Protein AF-A0A524N571-F1 (afdb_monomer)

Structure (mmCIF, N/CA/C/O backbone):
data_AF-A0A524N571-F1
#
_entry.id   AF-A0A524N571-F1
#
loop_
_atom_site.group_PDB
_atom_site.id
_atom_site.type_symbol
_atom_site.label_atom_id
_atom_site.label_alt_id
_atom_site.label_comp_id
_atom_site.label_asym_id
_atom_site.label_entity_id
_atom_site.label_seq_id
_atom_site.pdbx_PDB_ins_code
_atom_site.Cartn_x
_atom_site.Cartn_y
_atom_site.Cartn_z
_atom_site.occupancy
_atom_site.B_iso_or_equiv
_atom_site.auth_seq_id
_atom_site.auth_comp_id
_atom_site.auth_asym_id
_atom_site.auth_atom_id
_atom_site.pdbx_PDB_model_num
ATOM 1 N N . MET A 1 1 ? -10.688 12.488 5.011 1.00 97.94 1 MET A N 1
ATOM 2 C CA . MET A 1 1 ? -9.401 11.894 4.639 1.00 97.94 1 MET A CA 1
ATOM 3 C C . MET A 1 1 ? -8.357 12.981 4.441 1.00 97.94 1 MET A C 1
ATOM 5 O O . MET A 1 1 ? -7.329 12.885 5.084 1.00 97.94 1 MET A O 1
ATOM 9 N N . LEU A 1 2 ? -8.632 14.059 3.686 1.00 98.56 2 LEU A N 1
ATOM 10 C CA . LEU A 1 2 ? -7.655 15.150 3.491 1.00 98.56 2 LEU A CA 1
ATOM 11 C C . LEU A 1 2 ? -7.014 15.671 4.792 1.00 98.56 2 LEU A C 1
ATOM 13 O O . LEU A 1 2 ? -5.799 15.794 4.862 1.00 98.56 2 LEU A O 1
ATOM 17 N N . LYS A 1 3 ? -7.820 15.911 5.837 1.00 98.56 3 LYS A N 1
ATOM 18 C CA . LYS A 1 3 ? -7.325 16.282 7.174 1.00 98.56 3 LYS A CA 1
ATOM 19 C C . LYS A 1 3 ? -6.273 15.280 7.696 1.00 98.56 3 LYS A C 1
ATOM 21 O O . LYS A 1 3 ? -5.191 15.697 8.078 1.00 98.56 3 LYS A O 1
ATOM 26 N N . GLN A 1 4 ? -6.573 13.980 7.649 1.00 98.81 4 GLN A N 1
ATOM 27 C CA . GLN A 1 4 ? -5.675 12.915 8.115 1.00 98.81 4 GLN A CA 1
ATOM 28 C C . GLN A 1 4 ? -4.395 12.794 7.278 1.00 98.81 4 GLN A C 1
ATOM 30 O O . GLN A 1 4 ? -3.359 12.403 7.807 1.00 98.81 4 GLN A O 1
ATOM 35 N N . VAL A 1 5 ? -4.460 13.124 5.985 1.00 98.88 5 VAL A N 1
ATOM 36 C CA . VAL A 1 5 ? -3.270 13.214 5.126 1.00 98.88 5 VAL A CA 1
ATOM 37 C C . VAL A 1 5 ? -2.386 14.376 5.547 1.00 98.88 5 VAL A C 1
ATOM 39 O O . VAL A 1 5 ? -1.199 14.175 5.764 1.00 98.88 5 VAL A O 1
ATOM 42 N N . ILE A 1 6 ? -2.960 15.567 5.729 1.00 98.75 6 ILE A N 1
ATOM 43 C CA . ILE A 1 6 ? -2.200 16.749 6.154 1.00 98.75 6 ILE A CA 1
ATOM 44 C C . ILE A 1 6 ? -1.535 16.507 7.515 1.00 98.75 6 ILE A C 1
ATOM 46 O O . ILE A 1 6 ? -0.352 16.787 7.663 1.00 98.75 6 ILE A O 1
ATOM 50 N N . GLU A 1 7 ? -2.259 15.932 8.480 1.00 98.69 7 GLU A N 1
ATOM 51 C CA . GLU A 1 7 ? -1.701 15.606 9.801 1.00 98.69 7 GLU A CA 1
ATOM 52 C C . GLU A 1 7 ? -0.571 14.574 9.734 1.00 98.69 7 GLU A C 1
ATOM 54 O O . GLU A 1 7 ? 0.418 14.712 10.448 1.00 98.69 7 GLU A O 1
ATOM 59 N N . MET A 1 8 ? -0.681 13.550 8.878 1.00 98.75 8 MET A N 1
ATOM 60 C CA . MET A 1 8 ? 0.408 12.580 8.717 1.00 98.75 8 MET A CA 1
ATOM 61 C C . MET A 1 8 ? 1.613 13.168 8.000 1.00 98.75 8 MET A C 1
ATOM 63 O O . MET A 1 8 ? 2.735 12.885 8.401 1.00 98.75 8 MET A O 1
ATOM 67 N N . MET A 1 9 ? 1.412 13.994 6.974 1.00 98.69 9 MET A N 1
ATOM 68 C CA . MET A 1 9 ? 2.526 14.672 6.312 1.00 98.69 9 MET A CA 1
ATOM 69 C C . MET A 1 9 ? 3.283 15.576 7.291 1.00 98.69 9 MET A C 1
ATOM 71 O O . MET A 1 9 ? 4.505 15.508 7.335 1.00 98.69 9 MET A O 1
ATOM 75 N N . ASP A 1 10 ? 2.568 16.355 8.110 1.00 98.38 10 ASP A N 1
ATOM 76 C CA . ASP A 1 10 ? 3.165 17.229 9.130 1.00 98.38 10 ASP A CA 1
ATOM 77 C C . ASP A 1 10 ? 3.927 16.431 10.202 1.00 98.38 10 ASP A C 1
ATOM 79 O O . ASP A 1 10 ? 5.067 16.751 10.526 1.00 98.38 10 ASP A O 1
ATOM 83 N N . LEU A 1 11 ? 3.346 15.329 10.694 1.00 98.62 11 LEU A N 1
ATOM 84 C CA . LEU A 1 11 ? 4.006 14.460 11.673 1.00 98.62 11 LEU A CA 1
ATOM 85 C C . LEU A 1 11 ? 5.291 13.818 11.127 1.00 98.62 11 LEU A C 1
ATOM 87 O O . LEU A 1 11 ? 6.256 13.643 11.875 1.00 98.62 11 LEU A O 1
ATOM 91 N N . LEU A 1 12 ? 5.280 13.396 9.859 1.00 98.50 12 LEU A N 1
ATOM 92 C CA . LEU A 1 12 ? 6.382 12.656 9.241 1.00 98.50 12 LEU A CA 1
ATOM 93 C C . LEU A 1 12 ? 7.479 13.569 8.675 1.00 98.50 12 LEU A C 1
ATOM 95 O O . LEU A 1 12 ? 8.602 13.097 8.482 1.00 98.50 12 LEU A O 1
ATOM 99 N N . ASP A 1 13 ? 7.205 14.857 8.445 1.00 97.50 13 ASP A N 1
ATOM 100 C CA . ASP A 1 13 ? 8.203 15.841 8.008 1.00 97.50 13 ASP A CA 1
ATOM 101 C C . ASP A 1 13 ? 9.097 16.325 9.168 1.00 97.50 13 ASP A C 1
ATOM 103 O O . ASP A 1 13 ? 9.217 17.509 9.476 1.00 97.50 13 ASP A O 1
ATOM 107 N N . ASP A 1 14 ? 9.760 15.377 9.830 1.00 97.19 14 ASP A N 1
ATOM 108 C CA . ASP A 1 14 ? 10.674 15.624 10.943 1.00 97.19 14 ASP A CA 1
ATOM 109 C C . ASP A 1 14 ? 11.924 14.746 10.799 1.00 97.19 14 ASP A C 1
ATOM 111 O O . ASP A 1 14 ? 11.846 13.528 10.643 1.00 97.19 14 ASP A O 1
ATOM 115 N N . ALA A 1 15 ? 13.106 15.361 10.884 1.00 96.88 15 ALA A N 1
ATOM 116 C CA . ALA A 1 15 ? 14.389 14.659 10.818 1.00 96.88 15 ALA A CA 1
ATOM 117 C C . ALA A 1 15 ? 14.599 13.644 11.960 1.00 96.88 15 ALA A C 1
ATOM 119 O O . ALA A 1 15 ? 15.428 12.749 11.836 1.00 96.88 15 ALA A O 1
ATOM 120 N N . HIS A 1 16 ? 13.857 13.776 13.062 1.00 97.12 16 HIS A N 1
ATOM 121 C CA . HIS A 1 16 ? 13.935 12.925 14.250 1.00 97.12 16 HIS A CA 1
ATOM 122 C C . HIS A 1 16 ? 12.664 12.086 14.445 1.00 97.12 16 HIS A C 1
ATOM 124 O O . HIS A 1 16 ? 12.352 11.672 15.572 1.00 97.12 16 HIS A O 1
ATOM 130 N N . ILE A 1 17 ? 11.864 11.889 13.390 1.00 98.25 17 ILE A N 1
ATOM 131 C CA . ILE A 1 17 ? 10.702 11.006 13.471 1.00 98.25 17 ILE A CA 1
ATOM 132 C C . ILE A 1 17 ? 11.154 9.565 13.739 1.00 98.25 17 ILE A C 1
ATOM 134 O O . ILE A 1 17 ? 12.161 9.094 13.216 1.00 98.25 17 ILE A O 1
ATOM 138 N N . THR A 1 18 ? 10.411 8.865 14.594 1.00 98.56 18 THR A N 1
ATOM 139 C CA . THR A 1 18 ? 10.647 7.456 14.947 1.00 98.56 18 THR A CA 1
ATOM 140 C C . THR A 1 18 ? 9.325 6.707 14.937 1.00 98.56 18 THR A C 1
ATOM 142 O O . THR A 1 18 ? 8.263 7.318 15.107 1.00 98.56 18 THR A O 1
ATOM 145 N N . GLY A 1 19 ? 9.373 5.379 14.816 1.00 98.56 19 GLY A N 1
ATOM 146 C CA . GLY A 1 19 ? 8.175 4.541 14.903 1.00 98.56 19 GLY A CA 1
ATOM 147 C C . GLY A 1 19 ? 7.427 4.741 16.221 1.00 98.56 19 GLY A C 1
ATOM 148 O O . GLY A 1 19 ? 6.201 4.802 16.236 1.00 98.56 19 GLY A O 1
ATOM 149 N N . ASN A 1 20 ? 8.151 4.964 17.323 1.00 98.69 20 ASN A N 1
ATOM 150 C CA . ASN A 1 20 ? 7.551 5.226 18.633 1.00 98.69 20 ASN A CA 1
ATOM 151 C C . ASN A 1 20 ? 6.776 6.549 18.691 1.00 98.69 20 ASN A C 1
ATOM 153 O O . ASN A 1 20 ? 5.728 6.602 19.332 1.00 98.69 20 ASN A O 1
ATOM 157 N N . ARG A 1 21 ? 7.251 7.606 18.018 1.00 98.56 21 ARG A N 1
ATOM 158 C CA . ARG A 1 21 ? 6.524 8.885 17.937 1.00 98.56 21 ARG A CA 1
ATOM 159 C C . ARG A 1 21 ? 5.237 8.745 17.127 1.00 98.56 21 ARG A C 1
ATOM 161 O O . ARG A 1 21 ? 4.197 9.224 17.571 1.00 98.56 21 ARG A O 1
ATOM 168 N N . VAL A 1 22 ? 5.286 8.027 16.003 1.00 98.81 22 VAL A N 1
ATOM 169 C CA . VAL A 1 22 ? 4.091 7.717 15.199 1.00 98.81 22 VAL A CA 1
ATOM 170 C C . VAL A 1 22 ? 3.102 6.861 15.997 1.00 98.81 22 VAL A C 1
ATOM 172 O O . VAL A 1 22 ? 1.912 7.165 16.052 1.00 98.81 22 VAL A O 1
ATOM 175 N N . ALA A 1 23 ? 3.589 5.830 16.691 1.00 98.81 23 ALA A N 1
ATOM 176 C CA . ALA A 1 23 ? 2.760 4.975 17.535 1.00 98.81 23 ALA A CA 1
ATOM 177 C C . ALA A 1 23 ? 2.107 5.743 18.693 1.00 98.81 23 ALA A C 1
ATOM 179 O O . ALA A 1 23 ? 0.935 5.513 18.983 1.00 98.81 23 ALA A O 1
ATOM 180 N N . ALA A 1 24 ? 2.836 6.651 19.350 1.00 98.75 24 ALA A N 1
ATOM 181 C CA . ALA A 1 24 ? 2.288 7.502 20.406 1.00 98.75 24 ALA A CA 1
ATOM 182 C C . ALA A 1 24 ? 1.155 8.389 19.871 1.00 98.75 24 ALA A C 1
ATOM 184 O O . ALA A 1 24 ? 0.058 8.373 20.426 1.00 98.75 24 ALA A O 1
ATOM 185 N N . PHE A 1 25 ? 1.382 9.058 18.737 1.00 98.75 25 PHE A N 1
ATOM 186 C CA . PHE A 1 25 ? 0.370 9.881 18.076 1.00 98.75 25 PHE A CA 1
ATOM 187 C C . PHE A 1 25 ? -0.906 9.085 17.743 1.00 98.75 25 PHE A C 1
ATOM 189 O O . PHE A 1 25 ? -2.023 9.523 18.022 1.00 98.75 25 PHE A O 1
ATOM 196 N N . LEU A 1 26 ? -0.770 7.879 17.186 1.00 98.75 26 LEU A N 1
ATOM 197 C CA . LEU A 1 26 ? -1.918 7.029 16.853 1.00 98.75 26 LEU A CA 1
ATOM 198 C C . LEU A 1 26 ? -2.633 6.469 18.097 1.00 98.75 26 LEU A C 1
ATOM 200 O O . LEU A 1 26 ? -3.858 6.317 18.086 1.00 98.75 26 LEU A O 1
ATOM 204 N N . LYS A 1 27 ? -1.903 6.211 19.191 1.00 98.50 27 LYS A N 1
ATOM 205 C CA . LYS A 1 27 ? -2.484 5.812 20.486 1.00 98.50 27 LYS A CA 1
ATOM 206 C C . LYS A 1 27 ? -3.332 6.918 21.104 1.00 98.50 27 LYS A C 1
ATOM 208 O O . LYS A 1 27 ? -4.411 6.633 21.618 1.00 98.50 27 LYS A O 1
ATOM 213 N N . GLU A 1 28 ? -2.910 8.175 20.991 1.00 97.88 28 GLU A N 1
ATOM 214 C CA . GLU A 1 28 ? -3.722 9.336 21.396 1.00 97.88 28 GLU A CA 1
ATOM 215 C C . GLU A 1 28 ? -5.027 9.444 20.586 1.00 97.88 28 GLU A C 1
ATOM 217 O O . GLU A 1 28 ? -6.052 9.924 21.082 1.00 97.88 28 GLU A O 1
ATOM 222 N N . HIS A 1 29 ? -5.031 8.912 19.361 1.00 97.38 29 HIS A N 1
ATOM 223 C CA . HIS A 1 29 ? -6.222 8.787 18.523 1.00 97.38 29 HIS A CA 1
ATOM 224 C C . HIS A 1 29 ? -7.062 7.536 18.817 1.00 97.38 29 HIS A C 1
ATOM 226 O O . HIS A 1 29 ? -8.121 7.366 18.216 1.00 97.38 29 HIS A O 1
ATOM 232 N N . GLY A 1 30 ? -6.672 6.715 19.793 1.00 97.19 30 GLY A N 1
ATOM 233 C CA . GLY A 1 30 ? -7.458 5.592 20.303 1.00 97.19 30 GLY A CA 1
ATOM 234 C C . GLY A 1 30 ? -7.077 4.220 19.747 1.00 97.19 30 GLY A C 1
ATOM 235 O O . GLY A 1 30 ? -7.686 3.232 20.159 1.00 97.19 30 GLY A O 1
ATOM 236 N N . LEU A 1 31 ? -6.075 4.128 18.864 1.00 97.94 31 LEU A N 1
ATOM 237 C CA . LEU A 1 31 ? -5.555 2.834 18.414 1.00 97.94 31 LEU A CA 1
ATOM 238 C C . LEU A 1 31 ? -4.749 2.166 19.531 1.00 97.94 31 LEU A C 1
ATOM 240 O O . LEU A 1 31 ? -3.978 2.814 20.234 1.00 97.94 31 LEU A O 1
ATOM 244 N N . LYS A 1 32 ? -4.931 0.857 19.712 1.00 96.31 32 LYS A N 1
ATOM 245 C CA . LYS A 1 32 ? -4.366 0.126 20.860 1.00 96.31 32 LYS A CA 1
ATOM 246 C C . LYS A 1 32 ? -3.252 -0.832 20.459 1.00 96.31 32 LYS A C 1
ATOM 248 O O . LYS A 1 32 ? -2.210 -0.866 21.110 1.00 96.31 32 LYS A O 1
ATOM 253 N N . GLU A 1 33 ? -3.467 -1.583 19.387 1.00 97.94 33 GLU A N 1
ATOM 254 C CA . GLU A 1 33 ? -2.573 -2.647 18.937 1.00 97.94 33 GLU A CA 1
ATOM 255 C C . GLU A 1 33 ? -1.575 -2.099 17.920 1.00 97.94 33 GLU A C 1
ATOM 257 O O . GLU A 1 33 ? -1.779 -2.176 16.710 1.00 97.94 33 GLU A O 1
ATOM 262 N N . ILE A 1 34 ? -0.509 -1.485 18.437 1.00 98.69 34 ILE A N 1
ATOM 263 C CA . ILE A 1 34 ? 0.583 -0.938 17.631 1.00 98.69 34 ILE A CA 1
ATOM 264 C C . ILE A 1 34 ? 1.901 -1.533 18.105 1.00 98.69 34 ILE A C 1
ATOM 266 O O . ILE A 1 34 ? 2.314 -1.302 19.247 1.00 98.69 34 ILE A O 1
ATOM 270 N N . GLU A 1 35 ? 2.559 -2.252 17.205 1.00 98.56 35 GLU A N 1
ATOM 271 C CA . GLU A 1 35 ? 3.903 -2.787 17.370 1.00 98.56 35 GLU A CA 1
ATOM 272 C C . GLU A 1 35 ? 4.901 -1.897 16.627 1.00 98.56 35 GLU A C 1
ATOM 274 O O . GLU A 1 35 ? 4.663 -1.499 15.487 1.00 98.56 35 GLU A O 1
ATOM 279 N N . VAL A 1 36 ? 6.019 -1.586 17.285 1.00 98.69 36 VAL A N 1
ATOM 280 C CA . VAL A 1 36 ? 7.156 -0.893 16.677 1.00 98.69 36 VAL A CA 1
ATOM 281 C C . VAL A 1 36 ? 8.392 -1.748 16.882 1.00 98.69 36 VAL A C 1
ATOM 283 O O . VAL A 1 36 ? 8.717 -2.105 18.017 1.00 98.69 36 VAL A O 1
ATOM 286 N N . LYS A 1 37 ? 9.103 -2.041 15.797 1.00 98.44 37 LYS A N 1
ATOM 287 C CA . LYS A 1 37 ? 10.303 -2.870 15.819 1.00 98.44 37 LYS A CA 1
ATOM 288 C C . LYS A 1 37 ? 11.410 -2.220 15.006 1.00 98.44 37 LYS A C 1
ATOM 290 O O . LYS A 1 37 ? 11.290 -2.034 13.799 1.00 98.44 37 LYS A O 1
ATOM 295 N N . LYS A 1 38 ? 12.514 -1.901 15.677 1.00 98.06 38 LYS A N 1
ATOM 296 C CA . LYS A 1 38 ? 13.709 -1.374 15.021 1.00 98.06 38 LYS A CA 1
ATOM 297 C C . LYS A 1 38 ? 14.498 -2.504 14.372 1.00 98.06 38 LYS A C 1
ATOM 299 O O . LYS A 1 38 ? 14.857 -3.467 15.048 1.00 98.06 38 LYS A O 1
ATOM 304 N N . ILE A 1 39 ? 14.810 -2.354 13.090 1.00 97.62 39 ILE A N 1
ATOM 305 C CA . ILE A 1 39 ? 15.671 -3.263 12.331 1.00 97.62 39 ILE A CA 1
ATOM 306 C C . ILE A 1 39 ? 16.883 -2.480 11.829 1.00 97.62 39 ILE A C 1
ATOM 308 O O . ILE A 1 39 ? 16.753 -1.360 11.335 1.00 97.62 39 ILE A O 1
ATOM 312 N N . THR A 1 40 ? 18.062 -3.081 11.957 1.00 95.81 40 THR A N 1
ATOM 313 C CA . THR A 1 40 ? 19.329 -2.519 11.480 1.00 95.81 40 THR A CA 1
ATOM 314 C C . THR A 1 40 ? 19.831 -3.362 10.317 1.00 95.81 40 THR A C 1
ATOM 316 O O . THR A 1 40 ? 19.967 -4.576 10.459 1.00 95.81 40 THR A O 1
ATOM 319 N N . GLY A 1 41 ? 20.098 -2.716 9.186 1.00 92.50 41 GLY A N 1
ATOM 320 C CA . GLY A 1 41 ? 20.749 -3.305 8.020 1.00 92.50 41 GLY A CA 1
ATOM 321 C C . GLY A 1 41 ? 22.131 -2.694 7.791 1.00 92.50 41 GLY A C 1
ATOM 322 O O . GLY A 1 41 ? 22.608 -1.870 8.570 1.00 92.50 41 GLY A O 1
ATOM 323 N N . GLU A 1 42 ? 22.781 -3.074 6.694 1.00 88.75 42 GLU A N 1
ATOM 324 C CA . GLU A 1 42 ? 24.127 -2.583 6.359 1.00 88.75 42 GLU A CA 1
ATOM 325 C C . GLU A 1 42 ? 24.167 -1.077 6.053 1.00 88.75 42 GLU A C 1
ATOM 327 O O . GLU A 1 42 ? 25.203 -0.436 6.219 1.00 88.75 42 GLU A O 1
ATOM 332 N N . LYS A 1 43 ? 23.041 -0.508 5.601 1.00 87.50 43 LYS A N 1
ATOM 333 C CA . LYS A 1 43 ? 22.937 0.886 5.137 1.00 87.50 43 LYS A CA 1
ATOM 334 C C . LYS A 1 43 ? 22.295 1.828 6.154 1.00 87.50 43 LYS A C 1
ATOM 336 O O . LYS A 1 43 ? 22.104 2.998 5.844 1.00 87.50 43 LYS A O 1
ATOM 341 N N . GLY A 1 44 ? 21.945 1.337 7.341 1.00 93.25 44 GLY A N 1
ATOM 342 C CA . GLY A 1 44 ? 21.303 2.134 8.382 1.00 93.25 44 GLY A CA 1
ATOM 343 C C . GLY A 1 44 ? 20.298 1.330 9.195 1.00 93.25 44 GLY A C 1
ATOM 344 O O . GLY A 1 44 ? 20.398 0.113 9.329 1.00 93.25 44 GLY A O 1
ATOM 345 N N . SER A 1 45 ? 19.305 2.015 9.755 1.00 95.31 45 SER A N 1
ATOM 346 C CA . SER A 1 45 ? 18.231 1.373 10.512 1.00 95.31 45 SER A CA 1
ATOM 347 C C . SER A 1 45 ? 16.887 2.010 10.211 1.00 95.31 45 SER A C 1
ATOM 349 O O . SER A 1 45 ? 16.825 3.171 9.820 1.00 95.31 45 SER A O 1
ATOM 351 N N . THR A 1 46 ? 15.812 1.270 10.444 1.00 97.75 46 THR A N 1
ATOM 352 C CA . THR A 1 46 ? 14.447 1.782 10.339 1.00 97.75 46 THR A C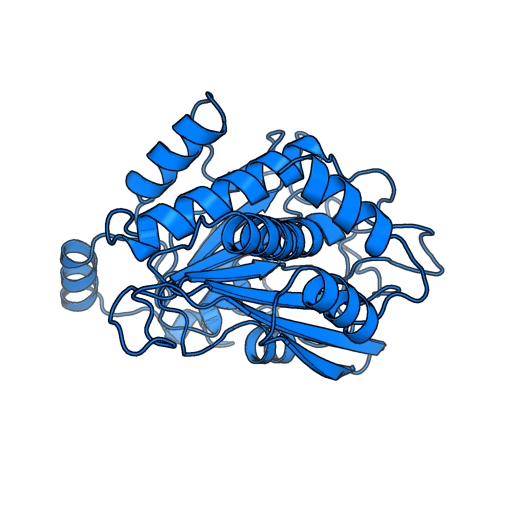A 1
ATOM 353 C C . THR A 1 46 ? 13.556 1.163 11.403 1.00 97.75 46 THR A C 1
ATOM 355 O O . THR A 1 46 ? 13.801 0.040 11.850 1.00 97.75 46 THR A O 1
ATOM 358 N N . ASP A 1 47 ? 12.525 1.898 11.808 1.00 98.56 47 ASP A N 1
ATOM 359 C CA . ASP A 1 47 ? 11.494 1.384 12.699 1.00 98.56 47 ASP A CA 1
ATOM 360 C C . ASP A 1 47 ? 10.310 0.890 11.864 1.00 98.56 47 ASP A C 1
ATOM 362 O O . ASP A 1 47 ? 9.571 1.694 11.298 1.00 98.56 47 ASP A O 1
ATOM 366 N N . PHE A 1 48 ? 10.102 -0.422 11.804 1.00 98.62 48 PHE A N 1
ATOM 367 C CA . PHE A 1 48 ? 8.861 -0.986 11.282 1.00 98.62 48 PHE A CA 1
ATOM 368 C C . PHE A 1 48 ? 7.732 -0.720 12.269 1.00 98.62 48 PHE A C 1
ATOM 370 O O . PHE A 1 48 ? 7.912 -0.861 13.480 1.00 98.62 48 PHE A O 1
ATOM 377 N N . ILE A 1 49 ? 6.571 -0.338 11.751 1.00 98.75 49 ILE A N 1
ATOM 378 C CA . ILE A 1 49 ? 5.357 -0.112 12.523 1.00 98.75 49 ILE A CA 1
ATOM 379 C C . ILE A 1 49 ? 4.227 -0.951 11.931 1.00 98.75 49 ILE A C 1
ATOM 381 O O . ILE A 1 49 ? 3.940 -0.874 10.737 1.00 98.75 49 ILE A O 1
ATOM 385 N N . LYS A 1 50 ? 3.579 -1.747 12.782 1.00 98.81 50 LYS A N 1
ATOM 386 C CA . LYS A 1 50 ? 2.418 -2.569 12.437 1.00 98.81 50 LYS A CA 1
ATOM 387 C C . LYS A 1 50 ? 1.262 -2.211 13.359 1.00 98.81 50 LYS A C 1
ATOM 389 O O . LYS A 1 50 ? 1.420 -2.164 14.577 1.00 98.81 50 LYS A O 1
ATOM 394 N N . ILE A 1 51 ? 0.107 -1.926 12.776 1.00 98.88 51 ILE A N 1
ATOM 395 C CA . ILE A 1 51 ? -1.078 -1.420 13.466 1.00 98.88 51 ILE A CA 1
ATOM 396 C C . ILE A 1 51 ? -2.240 -2.352 13.137 1.00 98.88 51 ILE A C 1
ATOM 398 O O . ILE A 1 51 ? -2.685 -2.393 11.988 1.00 98.88 51 ILE A O 1
ATOM 402 N N . LYS A 1 52 ? -2.751 -3.078 14.134 1.00 98.75 52 LYS A N 1
ATOM 403 C CA . LYS A 1 52 ? -3.988 -3.854 13.998 1.00 98.75 52 LYS A CA 1
ATOM 404 C C . LYS A 1 52 ? -5.174 -3.005 14.451 1.00 98.75 52 LYS A C 1
ATOM 406 O O . LYS A 1 52 ? -5.170 -2.412 15.530 1.00 98.75 52 LYS A O 1
ATOM 411 N N . ILE A 1 53 ? -6.194 -2.934 13.603 1.00 98.62 53 ILE A N 1
ATOM 412 C CA . ILE A 1 53 ? -7.446 -2.222 13.853 1.00 98.62 53 ILE A CA 1
ATOM 413 C C . ILE A 1 53 ? -8.567 -3.267 13.831 1.00 98.62 53 ILE A C 1
ATOM 415 O O . ILE A 1 53 ? -8.947 -3.711 12.744 1.00 98.62 53 ILE A O 1
ATOM 419 N N . PRO A 1 54 ? -9.077 -3.683 15.006 1.00 98.06 54 PRO A N 1
ATOM 420 C CA . PRO A 1 54 ? -10.103 -4.714 15.093 1.00 98.06 54 PRO A CA 1
ATOM 421 C C . PRO A 1 54 ? -11.410 -4.314 14.403 1.00 98.06 54 PRO A C 1
ATOM 423 O O . PRO A 1 54 ? -11.913 -3.199 14.587 1.00 98.06 54 PRO A O 1
ATOM 426 N N . GLY A 1 55 ? -11.977 -5.248 13.646 1.00 97.94 55 GLY A N 1
ATOM 427 C CA . GLY A 1 55 ? -13.324 -5.160 13.096 1.00 97.94 55 GLY A CA 1
ATOM 428 C C . GLY A 1 55 ? -14.373 -5.705 14.064 1.00 97.94 55 GLY A C 1
ATOM 429 O O . GLY A 1 55 ? -14.081 -6.536 14.926 1.00 97.94 55 GLY A O 1
ATOM 430 N N . THR A 1 56 ? -15.631 -5.291 13.913 1.00 98.06 56 THR A N 1
ATOM 431 C CA . THR A 1 56 ? -16.745 -5.770 14.756 1.00 98.06 56 THR A CA 1
ATOM 432 C C . THR A 1 56 ? -17.077 -7.244 14.542 1.00 98.06 56 THR A C 1
ATOM 434 O O . THR A 1 56 ? -17.686 -7.872 15.401 1.00 98.06 56 THR A O 1
ATOM 437 N N . SER A 1 57 ? -16.706 -7.798 13.390 1.00 98.06 57 SER A N 1
ATOM 438 C CA . SER A 1 57 ? -16.872 -9.206 13.018 1.00 98.06 57 SER A CA 1
ATOM 439 C C . SER A 1 57 ? -15.569 -9.807 12.483 1.00 98.06 57 SER A C 1
ATOM 441 O O . SER A 1 57 ? -15.602 -10.858 11.843 1.00 98.06 57 SER A O 1
ATOM 443 N N . GLY A 1 58 ? -14.435 -9.143 12.728 1.00 97.81 58 GLY A N 1
ATOM 444 C CA . GLY A 1 58 ? -13.108 -9.597 12.332 1.00 97.81 58 GLY A CA 1
ATOM 445 C C . GLY A 1 58 ? -12.620 -10.765 13.185 1.00 97.81 58 GLY A C 1
ATOM 446 O O . GLY A 1 58 ? -13.160 -11.042 14.262 1.00 97.81 58 GLY A O 1
ATOM 447 N N . LYS A 1 59 ? -11.592 -11.458 12.700 1.00 97.88 59 LYS A N 1
ATOM 448 C CA . LYS A 1 59 ? -11.002 -12.636 13.349 1.00 97.88 59 LYS A CA 1
ATOM 449 C C . LYS A 1 59 ? -10.457 -12.309 14.742 1.00 97.88 59 LYS A C 1
ATOM 451 O O . LYS A 1 59 ? -10.628 -13.103 15.664 1.00 97.88 59 LYS A O 1
ATOM 456 N N . SER A 1 60 ? -9.878 -11.120 14.917 1.00 95.56 60 SER A N 1
ATOM 457 C CA . SER A 1 60 ? -9.367 -10.623 16.203 1.00 95.56 60 SER A CA 1
ATOM 458 C C . SER A 1 60 ? -10.467 -10.449 17.261 1.00 95.56 60 SER A C 1
ATOM 460 O O . SER A 1 60 ? -10.217 -10.619 18.452 1.00 95.56 60 SER A O 1
ATOM 462 N N . SER A 1 61 ? -11.707 -10.212 16.819 1.00 95.12 61 SER A N 1
ATOM 463 C CA . SER A 1 61 ? -12.912 -10.137 17.656 1.00 95.12 61 SER A CA 1
ATOM 464 C C . SER A 1 61 ? -13.670 -11.474 17.748 1.00 95.12 61 SER A C 1
ATOM 466 O O . SER A 1 61 ? -14.804 -11.505 18.225 1.00 95.12 61 SER A O 1
ATOM 468 N N . GLY A 1 62 ? -13.081 -12.582 17.280 1.00 96.81 62 GLY A N 1
ATOM 469 C CA . GLY A 1 62 ? -13.704 -13.912 17.263 1.00 96.81 62 GLY A CA 1
ATOM 470 C C . GLY A 1 62 ? -14.714 -14.142 16.131 1.00 96.81 62 GLY A C 1
ATOM 471 O O . GLY A 1 62 ? -15.443 -15.134 16.158 1.00 96.81 62 GLY A O 1
ATOM 472 N N . GLY A 1 63 ? -14.788 -13.233 15.158 1.00 97.88 63 GLY A N 1
ATOM 473 C CA . GLY A 1 63 ? -15.625 -13.367 13.969 1.00 97.88 63 GLY A CA 1
ATOM 474 C C . GLY A 1 63 ? -14.911 -14.041 12.791 1.00 97.88 63 GLY A C 1
ATOM 475 O O . GLY A 1 63 ? -13.888 -14.704 12.951 1.00 97.88 63 GLY A O 1
ATOM 476 N N . ALA A 1 64 ? -15.475 -13.879 11.592 1.00 97.81 64 ALA A N 1
ATOM 477 C CA . ALA A 1 64 ? -15.003 -14.520 10.359 1.00 97.81 64 ALA A CA 1
ATOM 478 C C . ALA A 1 64 ? -14.829 -13.549 9.178 1.00 97.81 64 ALA A C 1
ATOM 480 O O . ALA A 1 64 ? -14.496 -13.986 8.077 1.00 97.81 64 ALA A O 1
ATOM 481 N N . ALA A 1 65 ? -15.071 -12.249 9.379 1.00 98.38 65 ALA A N 1
ATOM 482 C CA . ALA A 1 65 ? -14.831 -11.252 8.343 1.00 98.38 65 ALA A CA 1
ATOM 483 C C . ALA A 1 65 ? -13.334 -11.226 7.986 1.00 98.38 65 ALA A C 1
ATOM 485 O O . ALA A 1 65 ? -12.496 -11.309 8.892 1.00 98.38 65 ALA A O 1
ATOM 486 N N . PRO A 1 66 ? -12.990 -11.126 6.691 1.00 98.44 66 PRO A N 1
ATOM 487 C CA . PRO A 1 66 ? -11.608 -11.228 6.258 1.00 98.44 66 PRO A CA 1
ATOM 488 C C . PRO A 1 66 ? -10.804 -9.993 6.679 1.00 98.44 66 PRO A C 1
ATOM 490 O O . PRO A 1 66 ? -11.337 -8.884 6.795 1.00 98.44 66 PRO A O 1
ATOM 493 N N . THR A 1 67 ? -9.511 -10.199 6.890 1.00 98.81 67 THR A N 1
ATOM 494 C CA . THR A 1 67 ? -8.546 -9.180 7.297 1.00 98.81 67 THR A CA 1
ATOM 495 C C . THR A 1 67 ? -7.870 -8.599 6.065 1.00 98.81 67 THR A C 1
ATOM 497 O O . THR A 1 67 ? -7.203 -9.321 5.318 1.00 98.81 67 THR A O 1
ATOM 500 N N . LEU A 1 68 ? -7.998 -7.291 5.852 1.00 98.94 68 LEU A N 1
ATOM 501 C CA . LEU A 1 68 ? -7.253 -6.606 4.794 1.00 98.94 68 LEU A CA 1
ATOM 502 C C . LEU A 1 68 ? -5.880 -6.157 5.320 1.00 98.94 68 LEU A C 1
ATOM 504 O O . LEU A 1 68 ? -5.771 -5.547 6.384 1.00 98.94 68 LEU A O 1
ATOM 508 N N . GLY A 1 69 ? -4.832 -6.437 4.552 1.00 98.88 69 GLY A N 1
ATOM 509 C CA . GLY A 1 69 ? -3.504 -5.863 4.723 1.00 98.88 69 GLY A CA 1
ATOM 510 C C . GLY A 1 69 ? -3.351 -4.570 3.928 1.00 98.88 69 GLY A C 1
ATOM 511 O O . GLY A 1 69 ? -3.709 -4.517 2.752 1.00 98.88 69 GLY A O 1
ATOM 512 N N . VAL A 1 70 ? -2.800 -3.532 4.550 1.00 98.94 70 VAL A N 1
ATOM 513 C CA . VAL A 1 70 ? -2.455 -2.259 3.906 1.00 98.94 70 VAL A CA 1
ATOM 514 C C . VAL A 1 70 ? -0.985 -1.983 4.168 1.00 98.94 70 VAL A C 1
ATOM 516 O O . VAL A 1 70 ? -0.604 -1.662 5.292 1.00 98.94 70 VAL A O 1
ATOM 519 N N . ILE A 1 71 ? -0.161 -2.112 3.135 1.00 98.88 71 ILE A N 1
ATOM 520 C CA . ILE A 1 71 ? 1.283 -1.906 3.233 1.00 98.88 71 ILE A CA 1
ATOM 521 C C . ILE A 1 71 ? 1.636 -0.568 2.595 1.00 98.88 71 ILE A C 1
ATOM 523 O O . ILE A 1 71 ? 1.347 -0.359 1.423 1.00 98.88 71 ILE A O 1
ATOM 527 N N . GLY A 1 72 ? 2.272 0.328 3.346 1.00 98.62 72 GLY A N 1
ATOM 528 C CA . GLY A 1 72 ? 2.940 1.504 2.793 1.00 98.62 72 GLY A CA 1
ATOM 529 C C . GLY A 1 72 ? 4.369 1.145 2.401 1.00 98.62 72 GLY A C 1
ATOM 530 O O . GLY A 1 72 ? 5.225 1.031 3.271 1.00 98.62 72 GLY A O 1
ATOM 531 N N . ARG A 1 73 ? 4.624 0.945 1.108 1.00 96.69 73 ARG A N 1
ATOM 532 C CA . ARG A 1 73 ? 5.954 0.695 0.545 1.00 96.69 73 ARG A CA 1
ATOM 533 C C . ARG A 1 73 ? 6.677 1.999 0.243 1.00 96.69 73 ARG A C 1
ATOM 535 O O . ARG A 1 73 ? 6.076 2.953 -0.254 1.00 96.69 73 ARG A O 1
ATOM 542 N N . LEU A 1 74 ? 7.968 1.997 0.552 1.00 96.38 74 LEU A N 1
ATOM 543 C CA . LEU A 1 74 ? 8.915 3.080 0.325 1.00 96.38 74 LEU A CA 1
ATOM 544 C C . LEU A 1 74 ? 10.349 2.571 0.554 1.00 96.38 74 LEU A C 1
ATOM 546 O O . LEU A 1 74 ? 10.560 1.528 1.165 1.00 96.38 74 LEU A O 1
ATOM 550 N N . GLY A 1 75 ? 11.341 3.316 0.084 1.00 95.50 75 GLY A N 1
ATOM 551 C CA . GLY A 1 75 ? 12.718 3.262 0.566 1.00 95.50 75 GLY A CA 1
ATOM 552 C C . GLY A 1 75 ? 12.934 4.117 1.822 1.00 95.50 75 GLY A C 1
ATOM 553 O O . GLY A 1 75 ? 13.658 3.703 2.729 1.00 95.50 75 GLY A O 1
ATOM 554 N N . GLY A 1 76 ? 12.271 5.277 1.931 1.00 96.31 76 GLY A N 1
ATOM 555 C CA . GLY A 1 76 ? 12.272 6.071 3.165 1.00 96.31 76 GLY A CA 1
ATOM 556 C C . GLY A 1 76 ? 11.481 7.379 3.119 1.00 96.31 76 GLY A C 1
ATOM 557 O O . GLY A 1 76 ? 11.087 7.868 2.066 1.00 96.31 76 GLY A O 1
ATOM 558 N N . LEU A 1 77 ? 11.241 7.954 4.301 1.00 97.88 77 LEU A N 1
ATOM 559 C CA . LEU A 1 77 ? 10.488 9.202 4.487 1.00 97.88 77 LEU A CA 1
ATOM 560 C C . LEU A 1 77 ? 11.312 10.444 4.139 1.00 97.88 77 LEU A C 1
ATOM 562 O O . LEU A 1 77 ? 10.763 11.475 3.756 1.00 97.88 77 LEU A O 1
ATOM 566 N N . GLY A 1 78 ? 12.631 10.353 4.279 1.00 97.25 78 GLY A N 1
ATOM 567 C CA . GLY A 1 78 ? 13.571 11.398 3.898 1.00 97.25 78 GLY A CA 1
ATOM 568 C C . GLY A 1 78 ? 14.878 10.807 3.387 1.00 97.25 78 GLY A C 1
ATOM 569 O O . GLY A 1 78 ? 15.137 9.621 3.570 1.00 97.25 78 GLY A O 1
ATOM 570 N N . ALA A 1 79 ? 15.698 11.651 2.763 1.00 96.81 79 ALA A N 1
ATOM 571 C CA . ALA A 1 79 ? 17.046 11.309 2.300 1.00 96.81 79 ALA A CA 1
ATOM 572 C C . ALA A 1 79 ? 18.075 12.266 2.918 1.00 96.81 79 ALA A C 1
ATOM 574 O O . ALA A 1 79 ? 18.876 12.878 2.217 1.00 96.81 79 ALA A O 1
ATOM 575 N N . ARG A 1 80 ? 17.949 12.522 4.223 1.00 96.06 80 ARG A N 1
ATOM 576 C CA . ARG A 1 80 ? 18.797 13.478 4.941 1.00 96.06 80 ARG A CA 1
ATOM 577 C C . ARG A 1 80 ? 20.204 12.887 5.150 1.00 96.06 80 ARG A C 1
ATOM 579 O O . ARG A 1 80 ? 20.296 11.707 5.464 1.00 96.06 80 ARG A O 1
ATOM 586 N N . PRO A 1 81 ? 21.268 13.709 5.105 1.00 94.75 81 PRO A N 1
ATOM 587 C CA . PRO A 1 81 ? 21.260 15.160 4.897 1.00 94.75 81 PRO A CA 1
ATOM 588 C C . PRO A 1 81 ? 21.176 15.610 3.425 1.00 94.75 81 PRO A C 1
ATOM 590 O O . PRO A 1 81 ? 21.050 16.809 3.184 1.00 94.75 81 PRO A O 1
ATOM 593 N N . GLU A 1 82 ? 21.240 14.704 2.447 1.00 94.62 82 GLU A N 1
ATOM 594 C CA . GLU A 1 82 ? 21.306 15.020 1.011 1.00 94.62 82 GLU A CA 1
ATOM 595 C C . GLU A 1 82 ? 20.059 15.750 0.489 1.00 94.62 82 GLU A C 1
ATOM 597 O O . GLU A 1 82 ? 20.164 16.593 -0.404 1.00 94.62 82 GLU A O 1
ATOM 602 N N . GLN A 1 83 ? 18.885 15.439 1.039 1.00 95.06 83 GLN A N 1
ATOM 603 C CA . GLN A 1 83 ? 17.615 16.113 0.774 1.00 95.06 83 GLN A CA 1
ATOM 604 C C . GLN A 1 83 ? 16.931 16.453 2.098 1.00 95.06 83 GLN A C 1
ATOM 606 O O . GLN A 1 83 ? 16.663 15.580 2.926 1.00 95.06 83 GLN A O 1
ATOM 611 N N . ILE A 1 84 ? 16.647 17.739 2.304 1.00 96.06 84 ILE A N 1
ATOM 612 C CA . ILE A 1 84 ? 16.024 18.241 3.532 1.00 96.06 84 ILE A CA 1
ATOM 613 C C . ILE A 1 84 ? 14.510 18.305 3.339 1.00 96.06 84 ILE A C 1
ATOM 615 O O . ILE A 1 84 ? 14.025 19.061 2.498 1.00 96.06 84 ILE A O 1
ATOM 619 N N . GLY A 1 85 ? 13.788 17.549 4.163 1.00 96.44 85 GLY A N 1
ATOM 620 C CA . GLY A 1 85 ? 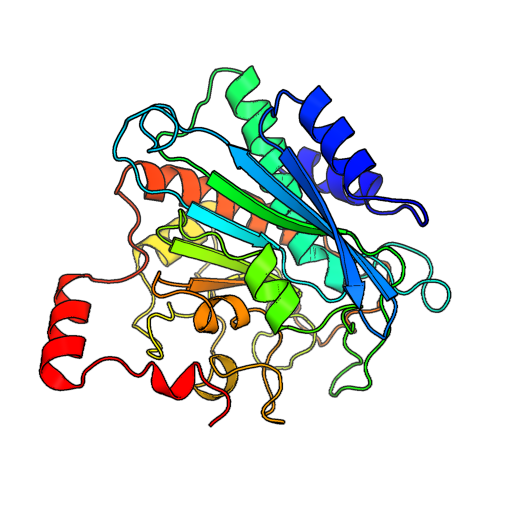12.326 17.497 4.174 1.00 96.44 85 GLY A CA 1
ATOM 621 C C . GLY A 1 85 ? 11.792 16.113 3.818 1.00 96.44 85 GLY A C 1
ATOM 622 O O . GLY A 1 85 ? 12.557 15.188 3.528 1.00 96.44 85 GLY A O 1
ATOM 623 N N . LEU A 1 86 ? 10.472 15.980 3.860 1.00 97.75 86 LEU A N 1
ATOM 624 C CA . LEU A 1 86 ? 9.749 14.806 3.390 1.00 97.75 86 LEU A CA 1
ATOM 625 C C . LEU A 1 86 ? 9.960 14.619 1.875 1.00 97.75 86 LEU A C 1
ATOM 627 O O . LEU A 1 86 ? 9.791 15.560 1.089 1.00 97.75 86 LEU A O 1
ATOM 631 N N . VAL A 1 87 ? 10.347 13.412 1.460 1.00 98.12 87 VAL A N 1
ATOM 632 C CA . VAL A 1 87 ? 10.594 13.089 0.045 1.00 98.12 87 VAL A CA 1
ATOM 633 C C . VAL A 1 87 ? 9.371 12.455 -0.611 1.00 98.12 87 VAL A C 1
ATOM 635 O O . VAL A 1 87 ? 8.525 11.875 0.067 1.00 98.12 87 VAL A O 1
ATOM 638 N N . SER A 1 88 ? 9.285 12.523 -1.941 1.00 97.25 88 SER A N 1
ATOM 639 C CA . SER A 1 88 ? 8.156 11.973 -2.697 1.00 97.25 88 SER A CA 1
ATOM 640 C C . SER A 1 88 ? 7.904 10.497 -2.421 1.00 97.25 88 SER A C 1
ATOM 642 O O . SER A 1 88 ? 6.762 10.066 -2.500 1.00 97.25 88 SER A O 1
ATOM 644 N N . ASP A 1 89 ? 8.955 9.722 -2.177 1.00 97.19 89 ASP A N 1
ATOM 645 C CA . ASP A 1 89 ? 8.868 8.287 -1.917 1.00 97.19 89 ASP A CA 1
ATOM 646 C C . ASP A 1 89 ? 8.028 7.947 -0.673 1.00 97.19 89 ASP A C 1
ATOM 648 O O . ASP A 1 89 ? 7.431 6.875 -0.597 1.00 97.19 89 ASP A O 1
ATOM 652 N N . SER A 1 90 ? 7.886 8.904 0.249 1.00 98.00 90 SER A N 1
ATOM 653 C CA . SER A 1 90 ? 7.101 8.766 1.476 1.00 98.00 90 SER A CA 1
ATOM 654 C C . SER A 1 90 ? 5.594 8.578 1.264 1.00 98.00 90 SER A C 1
ATOM 656 O O . SER A 1 90 ? 4.914 8.167 2.208 1.00 98.00 90 SER A O 1
ATOM 658 N N . ASP A 1 91 ? 5.047 8.850 0.069 1.00 98.50 91 ASP A N 1
ATOM 659 C CA . ASP A 1 91 ? 3.594 8.885 -0.150 1.00 98.50 91 ASP A CA 1
ATOM 660 C C . ASP A 1 91 ? 2.911 7.555 0.213 1.00 98.50 91 ASP A C 1
ATOM 662 O O . ASP A 1 91 ? 1.792 7.568 0.732 1.00 98.50 91 ASP A O 1
ATOM 666 N N . GLY A 1 92 ? 3.577 6.411 0.004 1.00 98.31 92 GLY A N 1
ATOM 667 C CA . GLY A 1 92 ? 3.073 5.094 0.411 1.00 98.31 92 GLY A CA 1
ATOM 668 C C . GLY A 1 92 ? 2.850 4.989 1.924 1.00 98.31 92 GLY A C 1
ATOM 669 O O . GLY A 1 92 ? 1.752 4.643 2.372 1.00 98.31 92 GLY A O 1
ATOM 670 N N . ALA A 1 93 ? 3.853 5.370 2.723 1.00 98.69 93 ALA A N 1
ATOM 671 C CA . ALA A 1 93 ? 3.761 5.393 4.184 1.00 98.69 93 ALA A CA 1
ATOM 672 C C . ALA A 1 93 ? 2.743 6.423 4.687 1.00 98.69 93 ALA A C 1
ATOM 674 O O . ALA A 1 93 ? 1.942 6.109 5.570 1.00 98.69 93 ALA A O 1
ATOM 675 N N . VAL A 1 94 ? 2.732 7.631 4.105 1.00 98.88 94 VAL A N 1
ATOM 676 C CA . VAL A 1 94 ? 1.743 8.671 4.434 1.00 98.88 94 VAL A CA 1
ATOM 677 C C . VAL A 1 94 ? 0.334 8.124 4.207 1.00 98.88 94 VAL A C 1
ATOM 679 O O . VAL A 1 94 ? -0.506 8.202 5.099 1.00 98.88 94 VAL A O 1
ATOM 682 N N . THR A 1 95 ? 0.083 7.501 3.053 1.00 98.94 95 THR A N 1
ATOM 683 C CA . THR A 1 95 ? -1.227 6.932 2.710 1.00 98.94 95 THR A CA 1
ATOM 684 C C . THR A 1 95 ? -1.653 5.865 3.716 1.00 98.94 95 THR A C 1
ATOM 686 O O . THR A 1 95 ? -2.752 5.946 4.268 1.00 98.94 95 THR A O 1
ATOM 689 N N . ALA A 1 96 ? -0.784 4.888 3.994 1.00 98.88 96 ALA A N 1
ATOM 690 C CA . ALA A 1 96 ? -1.068 3.791 4.916 1.00 98.88 96 ALA A CA 1
ATOM 691 C C . ALA A 1 96 ? -1.363 4.298 6.342 1.00 98.88 96 ALA A C 1
ATOM 693 O O . ALA A 1 96 ? -2.364 3.919 6.956 1.00 98.88 96 ALA A O 1
ATOM 694 N N . LEU A 1 97 ? -0.553 5.225 6.857 1.00 98.94 97 LEU A N 1
ATOM 695 C CA . LEU A 1 97 ? -0.749 5.797 8.191 1.00 98.94 97 LEU A CA 1
ATOM 696 C C . LEU A 1 97 ? -1.979 6.715 8.260 1.00 98.94 97 LEU A C 1
ATOM 698 O O . LEU A 1 97 ? -2.683 6.720 9.272 1.00 98.94 97 LEU A O 1
ATOM 702 N N . SER A 1 98 ? -2.316 7.430 7.183 1.00 98.94 98 SER A N 1
ATOM 703 C CA . SER A 1 98 ? -3.558 8.209 7.101 1.00 98.94 98 SER A CA 1
ATOM 704 C C . SER A 1 98 ? -4.806 7.326 7.093 1.00 98.94 98 SER A C 1
ATOM 706 O O . SER A 1 98 ? -5.825 7.721 7.666 1.00 98.94 98 SER A O 1
ATOM 708 N N . VAL A 1 99 ? -4.740 6.126 6.504 1.00 98.94 99 VAL A N 1
ATOM 709 C CA . VAL A 1 99 ? -5.801 5.112 6.619 1.00 98.94 99 VAL A CA 1
ATOM 710 C C . VAL A 1 99 ? -5.982 4.716 8.083 1.00 98.94 99 VAL A C 1
ATOM 712 O O . VAL A 1 99 ? -7.105 4.784 8.588 1.00 98.94 99 VAL A O 1
ATOM 715 N N . ALA A 1 100 ? -4.894 4.390 8.791 1.00 98.88 100 ALA A N 1
ATOM 716 C CA . ALA A 1 100 ? -4.955 4.048 10.212 1.00 98.88 100 ALA A CA 1
ATOM 717 C C . ALA A 1 100 ? -5.563 5.184 11.053 1.00 98.88 100 ALA A C 1
ATOM 719 O O . ALA A 1 100 ? -6.513 4.961 11.807 1.00 98.88 100 ALA A O 1
ATOM 720 N N . LEU A 1 101 ? -5.084 6.419 10.864 1.00 98.88 101 LEU A N 1
ATOM 721 C CA . LEU A 1 101 ? -5.601 7.600 11.557 1.00 98.88 101 LEU A CA 1
ATOM 722 C C . LEU A 1 101 ? -7.092 7.831 11.263 1.00 98.88 101 LEU A C 1
ATOM 724 O O . LEU A 1 101 ? -7.880 8.107 12.170 1.00 98.88 101 LEU A O 1
ATOM 728 N N . LYS A 1 102 ? -7.512 7.698 9.999 1.00 98.88 102 LYS A N 1
ATOM 729 C CA . LYS A 1 102 ? -8.917 7.875 9.615 1.00 98.88 102 LYS A CA 1
ATOM 730 C C . LYS A 1 102 ? -9.816 6.838 10.280 1.00 98.88 102 LYS A C 1
ATOM 732 O O . LYS A 1 102 ? -10.921 7.191 10.695 1.00 98.88 102 LYS A O 1
ATOM 737 N N . LEU A 1 103 ? -9.369 5.590 10.368 1.00 98.69 103 LEU A N 1
ATOM 738 C CA . LEU A 1 103 ? -10.133 4.534 11.020 1.00 98.69 103 LEU A CA 1
ATOM 739 C C . LEU A 1 103 ? -10.200 4.724 12.535 1.00 98.69 103 LEU A C 1
ATOM 741 O O . LEU A 1 103 ? -11.274 4.541 13.099 1.00 98.69 103 LEU A O 1
ATOM 745 N N . ALA A 1 104 ? -9.129 5.203 13.170 1.00 98.50 104 ALA A N 1
ATOM 746 C CA . ALA A 1 104 ? -9.151 5.601 14.578 1.00 98.50 104 ALA A CA 1
ATOM 747 C C . ALA A 1 104 ? -10.237 6.663 14.849 1.00 98.50 104 ALA A C 1
ATOM 749 O O . ALA A 1 104 ? -11.084 6.518 15.735 1.00 98.50 104 ALA A O 1
ATOM 750 N N . ASP A 1 105 ? -10.267 7.704 14.012 1.00 98.31 105 ASP A N 1
ATOM 751 C CA . ASP A 1 105 ? -11.269 8.769 14.067 1.00 98.31 105 ASP A CA 1
ATOM 752 C C . ASP A 1 105 ? -12.697 8.255 13.842 1.00 98.31 105 ASP A C 1
ATOM 754 O O . ASP A 1 105 ? -13.636 8.750 14.465 1.00 98.31 105 ASP A O 1
ATOM 758 N N . MET A 1 106 ? -12.877 7.296 12.931 1.00 98.38 106 MET A N 1
ATOM 759 C CA . MET A 1 106 ? -14.172 6.669 12.663 1.00 98.38 106 MET A CA 1
ATOM 760 C C . MET A 1 106 ? -14.651 5.847 13.862 1.00 98.38 106 MET A C 1
ATOM 762 O O . MET A 1 106 ? -15.755 6.094 14.347 1.00 98.38 106 MET A O 1
ATOM 766 N N . GLN A 1 107 ? -13.806 4.967 14.410 1.00 97.25 107 GLN A N 1
ATOM 767 C CA . GLN A 1 107 ? -14.141 4.140 15.574 1.00 97.25 107 GLN A CA 1
ATOM 768 C C . GLN A 1 107 ? -14.543 5.000 16.777 1.00 97.25 107 GLN A C 1
ATOM 770 O O . GLN A 1 107 ? -15.572 4.753 17.407 1.00 97.25 107 GLN A O 1
ATOM 775 N N . ARG A 1 108 ? -13.800 6.083 17.051 1.00 96.56 108 ARG A N 1
ATOM 776 C CA . ARG A 1 108 ? -14.133 7.046 18.117 1.00 96.56 108 ARG A CA 1
ATOM 777 C C . ARG A 1 108 ? -15.480 7.738 17.926 1.00 96.56 108 ARG A C 1
ATOM 779 O O . ARG A 1 108 ? -16.079 8.174 18.906 1.00 96.56 108 ARG A O 1
ATOM 786 N N . ARG A 1 109 ? -15.939 7.871 16.682 1.00 97.56 109 ARG A N 1
ATOM 787 C CA . ARG A 1 109 ? -17.233 8.471 16.325 1.00 97.56 109 ARG A CA 1
ATOM 788 C C . ARG A 1 109 ? -18.353 7.436 16.190 1.00 97.56 109 ARG A C 1
ATOM 790 O O . ARG A 1 109 ? -19.475 7.820 15.887 1.00 97.56 109 ARG A O 1
ATOM 797 N N . GLY A 1 110 ? -18.066 6.160 16.452 1.00 97.38 110 GLY A N 1
ATOM 798 C CA . GLY A 1 110 ? -19.033 5.061 16.412 1.00 97.38 110 GLY A CA 1
ATOM 799 C C . GLY A 1 110 ? -19.038 4.257 15.109 1.00 97.38 110 GLY A C 1
ATOM 800 O O . GLY A 1 110 ? -19.714 3.231 15.042 1.00 97.38 110 GLY A O 1
ATOM 801 N N . ASP A 1 111 ? -18.255 4.656 14.107 1.00 97.62 111 ASP A N 1
ATOM 802 C CA . ASP A 1 111 ? -18.165 3.968 12.819 1.00 97.62 111 ASP A CA 1
ATOM 803 C C . ASP A 1 111 ? -17.066 2.900 12.860 1.00 97.62 111 ASP A C 1
ATOM 805 O O . ASP A 1 111 ? -15.882 3.185 12.671 1.00 97.62 111 ASP A O 1
ATOM 809 N N . ASN A 1 112 ? -17.458 1.648 13.089 1.00 97.00 112 ASN A N 1
ATOM 810 C CA . ASN A 1 112 ? -16.537 0.514 13.134 1.00 97.00 112 ASN A CA 1
ATOM 811 C C . ASN A 1 112 ? -16.628 -0.319 11.846 1.00 97.00 112 ASN A C 1
ATOM 813 O O . ASN A 1 112 ? -17.714 -0.517 11.297 1.00 97.00 112 ASN A O 1
ATOM 817 N N . LEU A 1 113 ? -15.486 -0.814 11.363 1.00 97.81 113 LEU A N 1
ATOM 818 C CA . LEU A 1 113 ? -15.439 -1.687 10.188 1.00 97.81 113 LEU A CA 1
ATOM 819 C C . LEU A 1 113 ? -15.857 -3.120 10.553 1.00 97.81 113 LEU A C 1
ATOM 821 O O . LEU A 1 113 ? -15.639 -3.536 11.689 1.00 97.81 113 LEU A O 1
ATOM 825 N N . PRO A 1 114 ? -16.429 -3.894 9.611 1.00 97.69 114 PRO A N 1
ATOM 826 C CA . PRO A 1 114 ? -16.768 -5.293 9.873 1.00 97.69 114 PRO A CA 1
ATOM 827 C C . PRO A 1 114 ? -15.545 -6.208 9.997 1.00 97.69 114 PRO A C 1
ATOM 829 O O . PRO A 1 114 ? -15.482 -6.992 10.937 1.00 97.69 114 PRO A O 1
ATOM 832 N N . GLY A 1 115 ? -14.584 -6.098 9.074 1.00 98.38 115 GLY A N 1
ATOM 833 C CA . GLY A 1 115 ? -13.345 -6.884 9.068 1.00 98.38 115 GLY A CA 1
ATOM 834 C C . GLY A 1 115 ? -12.189 -6.177 9.766 1.00 98.38 115 GLY A C 1
ATOM 835 O O . GLY A 1 115 ? -12.216 -4.954 9.928 1.00 98.38 115 GLY A O 1
ATOM 836 N N . ASP A 1 116 ? -11.188 -6.957 10.171 1.00 98.62 116 ASP A N 1
ATOM 837 C CA . ASP A 1 116 ? -9.941 -6.419 10.713 1.00 98.62 116 ASP A CA 1
ATOM 838 C C . ASP A 1 116 ? -9.133 -5.716 9.612 1.00 98.62 116 ASP A C 1
ATOM 840 O O . ASP A 1 116 ? -9.192 -6.079 8.432 1.00 98.62 116 ASP A O 1
ATOM 844 N N . LEU A 1 117 ? -8.329 -4.732 10.009 1.00 98.69 117 LEU A N 1
ATOM 845 C CA . LEU A 1 117 ? -7.311 -4.133 9.151 1.00 98.69 117 LEU A CA 1
ATOM 846 C C . LEU A 1 117 ? -5.941 -4.255 9.816 1.00 98.69 117 LEU A C 1
ATOM 848 O O . LEU A 1 117 ? -5.801 -3.931 10.996 1.00 98.69 117 LEU A O 1
ATOM 852 N N . ILE A 1 118 ? -4.926 -4.658 9.054 1.00 98.88 118 ILE A N 1
ATOM 853 C CA . ILE A 1 118 ? -3.524 -4.577 9.474 1.00 98.88 118 ILE A CA 1
ATOM 854 C C . ILE A 1 118 ? -2.815 -3.582 8.562 1.00 98.88 118 ILE A C 1
ATOM 856 O O . ILE A 1 118 ? -2.684 -3.815 7.362 1.00 98.88 118 ILE A O 1
ATOM 860 N N . VAL A 1 119 ? -2.364 -2.471 9.136 1.00 98.94 119 VAL A N 1
ATOM 861 C CA . VAL A 1 119 ? -1.557 -1.463 8.443 1.00 98.94 119 VAL A CA 1
ATOM 862 C C . VAL A 1 119 ? -0.093 -1.680 8.803 1.00 98.94 119 VAL A C 1
ATOM 864 O O . VAL A 1 119 ? 0.232 -1.739 9.988 1.00 98.94 119 VAL A O 1
ATOM 867 N N . ALA A 1 120 ? 0.788 -1.772 7.810 1.00 98.81 120 ALA A N 1
ATOM 868 C CA . ALA A 1 120 ? 2.225 -1.919 8.017 1.00 98.81 120 ALA A CA 1
ATOM 869 C C . ALA A 1 120 ? 3.026 -0.960 7.128 1.00 98.81 120 ALA A C 1
ATOM 871 O O . ALA A 1 120 ? 2.680 -0.726 5.974 1.00 98.81 120 ALA A O 1
ATOM 872 N N . THR A 1 121 ? 4.088 -0.380 7.676 1.00 98.75 121 THR A N 1
ATOM 873 C CA . THR A 1 121 ? 5.063 0.456 6.957 1.00 98.75 121 THR A CA 1
ATOM 874 C C . THR A 1 121 ? 6.331 0.545 7.805 1.00 98.75 121 THR A C 1
ATOM 876 O O . THR A 1 121 ? 6.374 0.028 8.925 1.00 98.75 121 THR A O 1
ATOM 879 N N . HIS A 1 122 ? 7.354 1.244 7.329 1.00 98.38 122 HIS A N 1
ATOM 880 C CA . HIS A 1 122 ? 8.516 1.585 8.141 1.00 98.38 122 HIS A CA 1
ATOM 881 C C . HIS A 1 122 ? 8.792 3.092 8.165 1.00 98.38 122 HIS A C 1
ATOM 883 O O . HIS A 1 122 ? 8.341 3.850 7.305 1.00 98.38 122 HIS A O 1
ATOM 889 N N . ILE A 1 123 ? 9.500 3.529 9.205 1.00 98.56 123 ILE A N 1
ATOM 890 C CA . ILE A 1 123 ? 9.837 4.920 9.495 1.00 98.56 123 ILE A CA 1
ATOM 891 C C . ILE A 1 123 ? 11.357 5.061 9.375 1.00 98.56 123 ILE A C 1
ATOM 893 O O . ILE A 1 123 ? 12.114 4.542 10.203 1.00 98.56 123 ILE A O 1
ATOM 897 N N . CYS A 1 124 ? 11.809 5.714 8.304 1.00 97.81 124 CYS A N 1
ATOM 898 C CA . CYS A 1 124 ? 13.222 5.994 8.034 1.00 97.81 124 CYS A CA 1
ATOM 899 C C . CYS A 1 124 ? 13.383 7.456 7.574 1.00 97.81 124 CYS A C 1
ATOM 901 O O . CYS A 1 124 ? 12.982 7.770 6.453 1.00 97.81 124 CYS A O 1
ATOM 903 N N . PRO A 1 125 ? 13.906 8.368 8.415 1.00 97.19 125 PRO A N 1
ATOM 904 C CA . PRO A 1 125 ? 14.015 9.795 8.083 1.00 97.19 125 PRO A CA 1
ATOM 905 C C . PRO A 1 125 ? 15.171 10.153 7.130 1.00 97.19 125 PRO A C 1
ATOM 907 O O . PRO A 1 125 ? 15.233 11.294 6.654 1.00 97.19 125 PRO A O 1
ATOM 910 N N . ASP A 1 126 ? 16.087 9.214 6.895 1.00 96.31 126 ASP A N 1
ATOM 911 C CA . ASP A 1 126 ? 17.419 9.408 6.312 1.00 96.31 126 ASP A CA 1
ATOM 912 C C . ASP A 1 126 ? 17.863 8.212 5.443 1.00 96.31 126 ASP A C 1
ATOM 914 O O . ASP A 1 126 ? 18.989 7.723 5.521 1.00 96.31 126 ASP A O 1
ATOM 918 N N . ALA A 1 127 ? 16.958 7.713 4.602 1.00 95.62 127 ALA A N 1
ATOM 919 C CA . ALA A 1 127 ? 17.239 6.593 3.716 1.00 95.62 127 ALA A CA 1
ATOM 920 C C . ALA A 1 127 ? 18.247 6.957 2.602 1.00 95.62 127 ALA A C 1
ATOM 922 O O . ALA A 1 127 ? 18.279 8.097 2.126 1.00 95.62 127 ALA A O 1
ATOM 923 N N . PRO A 1 128 ? 19.050 5.985 2.126 1.00 94.00 128 PRO A N 1
ATOM 924 C CA . PRO A 1 128 ? 20.030 6.222 1.070 1.00 94.00 128 PRO A CA 1
ATOM 925 C C . PRO A 1 128 ? 19.360 6.489 -0.287 1.00 94.00 128 PRO A C 1
ATOM 927 O O . PRO A 1 128 ? 18.283 5.976 -0.571 1.00 94.00 128 PRO A O 1
ATOM 930 N N . ILE A 1 129 ? 20.037 7.207 -1.188 1.00 92.88 129 ILE A N 1
ATOM 931 C CA . ILE A 1 129 ? 19.587 7.398 -2.580 1.00 92.88 129 ILE A CA 1
ATOM 932 C C . ILE A 1 129 ? 20.238 6.339 -3.483 1.00 92.88 129 ILE A C 1
ATOM 934 O O . ILE A 1 129 ? 21.452 6.129 -3.436 1.00 92.88 129 ILE A O 1
ATOM 938 N N . LYS A 1 130 ? 19.449 5.681 -4.341 1.00 88.62 130 LYS A N 1
ATOM 939 C CA . LYS A 1 130 ? 19.918 4.676 -5.308 1.00 88.62 130 LYS A CA 1
ATOM 940 C C . LYS A 1 130 ? 19.967 5.270 -6.726 1.00 88.62 130 LYS A C 1
ATOM 942 O O . LYS A 1 130 ? 18.939 5.738 -7.227 1.00 88.62 130 LYS A O 1
ATOM 947 N N . PRO A 1 131 ? 21.120 5.216 -7.423 1.00 87.19 131 PRO A N 1
ATOM 948 C CA . PRO A 1 131 ? 21.189 5.559 -8.840 1.00 87.19 131 PRO A CA 1
ATOM 949 C C . PRO A 1 131 ? 20.233 4.688 -9.662 1.00 87.19 131 PRO A C 1
ATOM 951 O O . PRO A 1 131 ? 20.280 3.462 -9.580 1.00 87.19 131 PRO A O 1
ATOM 954 N N . HIS A 1 132 ? 19.366 5.322 -10.448 1.00 87.81 132 HIS A N 1
ATOM 955 C CA . HIS A 1 132 ? 18.351 4.650 -11.255 1.00 87.81 132 HIS A CA 1
ATOM 956 C C . HIS A 1 132 ? 17.914 5.543 -12.435 1.00 87.81 132 HIS A C 1
ATOM 958 O O . HIS A 1 132 ? 18.179 6.750 -12.435 1.00 87.81 132 HIS A O 1
ATOM 964 N N . LYS A 1 133 ? 17.283 4.960 -13.465 1.00 83.50 133 LYS A N 1
ATOM 965 C CA . LYS A 1 133 ? 16.730 5.671 -14.633 1.00 83.50 133 LYS A CA 1
ATOM 966 C C . LYS A 1 133 ? 15.229 5.389 -14.751 1.00 83.50 133 LYS A C 1
ATOM 968 O O . LYS A 1 133 ? 14.843 4.246 -14.593 1.00 83.50 133 LYS A O 1
ATOM 973 N N . PRO A 1 134 ? 14.381 6.361 -15.126 1.00 87.44 134 PRO A N 1
ATOM 974 C CA . PRO A 1 134 ? 14.696 7.703 -15.625 1.00 87.44 134 PRO A CA 1
ATOM 975 C C . PRO A 1 134 ? 15.128 8.705 -14.547 1.00 87.44 134 PRO A C 1
ATOM 977 O O . PRO A 1 134 ? 15.655 9.758 -14.896 1.00 87.44 134 PRO A O 1
ATOM 980 N N . VAL A 1 135 ? 14.914 8.385 -13.273 1.00 92.06 135 VAL A N 1
ATOM 981 C CA . VAL A 1 135 ? 15.228 9.237 -12.121 1.00 92.06 135 VAL A CA 1
ATOM 982 C C . VAL A 1 135 ? 15.795 8.392 -10.973 1.00 92.06 135 VAL A C 1
ATOM 984 O O . VAL A 1 135 ? 15.479 7.201 -10.910 1.00 92.06 135 VAL A O 1
ATOM 987 N N . PRO A 1 136 ? 16.595 8.980 -10.060 1.00 90.44 136 PRO A N 1
ATOM 988 C CA . PRO A 1 136 ? 17.046 8.297 -8.851 1.00 90.44 136 PRO A CA 1
ATOM 989 C C . PRO A 1 136 ? 15.872 7.790 -8.013 1.00 90.44 136 PRO A C 1
ATOM 991 O O . PRO A 1 136 ? 14.856 8.477 -7.862 1.00 90.44 136 PRO A O 1
ATOM 994 N N . PHE A 1 137 ? 16.035 6.595 -7.456 1.00 90.75 137 PHE A N 1
ATOM 995 C CA . PHE A 1 137 ? 15.087 5.998 -6.521 1.00 90.75 137 PHE A CA 1
ATOM 996 C C . PHE A 1 137 ? 15.589 6.184 -5.091 1.00 90.75 137 PHE A C 1
ATOM 998 O O . PHE A 1 137 ? 16.779 6.417 -4.864 1.00 90.75 137 PHE A O 1
ATOM 1005 N N . MET A 1 138 ? 14.688 6.061 -4.123 1.00 94.12 138 MET A N 1
ATOM 1006 C CA . MET A 1 138 ? 15.104 5.843 -2.744 1.00 94.12 138 MET A CA 1
ATOM 1007 C C . MET A 1 138 ? 15.568 4.394 -2.593 1.00 94.12 138 MET A C 1
ATOM 1009 O O . MET A 1 138 ? 14.964 3.466 -3.126 1.00 94.12 138 MET A O 1
ATOM 1013 N N . GLY A 1 139 ? 16.690 4.199 -1.915 1.00 90.69 139 GLY A N 1
ATOM 1014 C CA . GLY A 1 139 ? 17.061 2.904 -1.368 1.00 90.69 139 GLY A CA 1
ATOM 1015 C C . GLY A 1 139 ? 16.396 2.698 -0.009 1.00 90.69 139 GLY A C 1
ATOM 1016 O O . GLY A 1 139 ? 15.894 3.642 0.585 1.00 90.69 139 GLY A O 1
ATOM 1017 N N . SER A 1 140 ? 16.436 1.467 0.491 1.00 89.38 140 SER A N 1
ATOM 1018 C CA . SER A 1 140 ? 16.026 1.134 1.857 1.00 89.38 140 SER A CA 1
ATOM 1019 C C . SER A 1 140 ? 17.262 0.897 2.738 1.00 89.38 140 SER A C 1
ATOM 1021 O O . SER A 1 140 ? 18.294 0.435 2.226 1.00 89.38 140 SER A O 1
ATOM 1023 N N . PRO A 1 141 ? 17.204 1.207 4.048 1.00 89.69 141 PRO A N 1
ATOM 1024 C CA . PRO A 1 141 ? 18.273 0.870 4.992 1.00 89.69 141 PRO A CA 1
ATOM 1025 C C . PRO A 1 141 ? 18.431 -0.642 5.221 1.00 89.69 141 PRO A C 1
ATOM 1027 O O . PRO A 1 141 ? 19.485 -1.078 5.689 1.00 89.69 141 PRO A O 1
ATOM 1030 N N . VAL A 1 142 ? 17.402 -1.433 4.901 1.00 92.69 142 VAL A N 1
ATOM 1031 C CA . VAL A 1 142 ? 17.355 -2.895 5.056 1.00 92.69 142 VAL A CA 1
ATOM 1032 C C . VAL A 1 142 ? 17.037 -3.567 3.717 1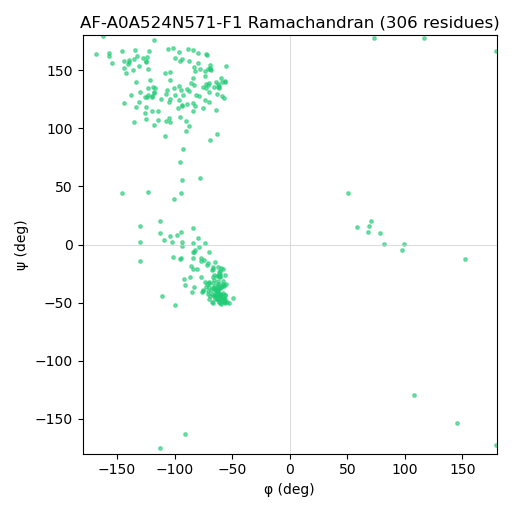.00 92.69 142 VAL A C 1
ATOM 1034 O O . VAL A 1 142 ? 16.562 -2.917 2.786 1.00 92.69 142 VAL A O 1
ATOM 1037 N N . ASP A 1 143 ? 17.327 -4.861 3.594 1.00 91.00 143 ASP A N 1
ATOM 1038 C CA . ASP A 1 143 ? 17.014 -5.622 2.381 1.00 91.00 143 ASP A CA 1
ATOM 1039 C C . ASP A 1 143 ? 15.502 -5.879 2.212 1.00 91.00 143 ASP A C 1
ATOM 1041 O O . ASP A 1 143 ? 14.701 -5.744 3.143 1.00 91.00 143 ASP A O 1
ATOM 1045 N N . THR A 1 144 ? 15.095 -6.237 0.991 1.00 88.56 144 THR A N 1
ATOM 1046 C CA . THR A 1 144 ? 13.681 -6.467 0.670 1.00 88.56 144 THR A CA 1
ATOM 1047 C C . THR A 1 144 ? 13.106 -7.688 1.386 1.00 88.56 144 THR A C 1
ATOM 1049 O O . THR A 1 144 ? 11.917 -7.695 1.698 1.00 88.56 144 THR A O 1
ATOM 1052 N N . GLU A 1 145 ? 13.919 -8.696 1.711 1.00 90.81 145 GLU A N 1
ATOM 1053 C CA . GLU A 1 145 ? 13.466 -9.849 2.496 1.00 90.81 145 GLU A CA 1
ATOM 1054 C C . GLU A 1 145 ? 13.046 -9.418 3.908 1.00 90.81 145 GLU A C 1
ATOM 1056 O O . GLU A 1 145 ? 11.979 -9.804 4.392 1.00 90.81 145 GLU A O 1
ATOM 1061 N N . ALA A 1 146 ? 13.837 -8.557 4.550 1.00 93.31 146 ALA A N 1
ATOM 1062 C CA . ALA A 1 146 ? 13.509 -7.944 5.822 1.00 93.31 146 ALA A CA 1
ATOM 1063 C C . ALA A 1 146 ? 12.261 -7.069 5.715 1.00 93.31 146 ALA A C 1
ATOM 1065 O O . ALA A 1 146 ? 11.368 -7.227 6.541 1.00 93.31 146 ALA A O 1
ATOM 1066 N N . MET A 1 147 ? 12.146 -6.222 4.687 1.00 94.19 147 MET A N 1
ATOM 1067 C CA . MET A 1 147 ? 10.921 -5.438 4.476 1.00 94.19 147 MET A CA 1
ATOM 1068 C C . MET A 1 147 ? 9.688 -6.339 4.372 1.00 94.19 147 MET A C 1
ATOM 1070 O O . MET A 1 147 ? 8.713 -6.148 5.091 1.00 94.19 147 MET A O 1
ATOM 1074 N N . ASN A 1 148 ? 9.751 -7.368 3.527 1.00 95.62 148 ASN A N 1
ATOM 1075 C CA . ASN A 1 148 ? 8.661 -8.318 3.326 1.00 95.62 148 ASN A CA 1
ATOM 1076 C C . ASN A 1 148 ? 8.258 -9.022 4.622 1.00 95.62 148 ASN A C 1
ATOM 1078 O O . ASN A 1 148 ? 7.072 -9.106 4.925 1.00 95.62 148 ASN A O 1
ATOM 1082 N N . ARG A 1 149 ? 9.234 -9.514 5.389 1.00 96.06 149 ARG A N 1
ATOM 1083 C CA . ARG A 1 149 ? 8.993 -10.243 6.638 1.00 96.06 149 ARG A CA 1
ATOM 1084 C C . ARG A 1 149 ? 8.310 -9.385 7.700 1.00 96.06 149 ARG A C 1
ATOM 1086 O O . ARG A 1 149 ? 7.507 -9.904 8.470 1.00 96.06 149 ARG A O 1
ATOM 1093 N N . GLU A 1 150 ? 8.665 -8.108 7.789 1.00 97.25 150 GLU A N 1
ATOM 1094 C CA . GLU A 1 150 ? 8.113 -7.225 8.818 1.00 97.25 150 GLU A CA 1
ATOM 1095 C C . GLU A 1 150 ? 6.780 -6.579 8.381 1.00 97.25 150 GLU A C 1
ATOM 1097 O O . GLU A 1 150 ? 5.932 -6.297 9.230 1.00 97.25 150 GLU A O 1
ATOM 1102 N N . GLU A 1 151 ? 6.557 -6.387 7.075 1.00 97.50 151 GLU A N 1
ATOM 1103 C CA . GLU A 1 151 ? 5.347 -5.746 6.535 1.00 97.50 151 GLU A CA 1
ATOM 1104 C C . GLU A 1 151 ? 4.207 -6.722 6.214 1.00 97.50 151 GLU A C 1
ATOM 1106 O O . GLU A 1 151 ? 3.037 -6.370 6.377 1.00 97.50 151 GLU A O 1
ATOM 1111 N N . VAL A 1 152 ? 4.518 -7.940 5.762 1.00 98.31 152 VAL A N 1
ATOM 1112 C CA . VAL A 1 152 ? 3.513 -8.950 5.404 1.00 98.31 152 VAL A CA 1
ATOM 1113 C C . VAL A 1 152 ? 3.163 -9.783 6.628 1.00 98.31 152 VAL A C 1
ATOM 1115 O O . VAL A 1 152 ? 4.016 -10.448 7.213 1.00 98.31 152 VAL A O 1
ATOM 1118 N N . ASP A 1 153 ? 1.885 -9.777 6.999 1.00 98.19 153 ASP A N 1
ATOM 1119 C CA . ASP A 1 153 ? 1.385 -10.543 8.135 1.00 98.19 153 ASP A CA 1
ATOM 1120 C C . ASP A 1 153 ? 0.575 -11.770 7.671 1.00 98.19 153 ASP A C 1
ATOM 1122 O O . ASP A 1 153 ? -0.298 -11.619 6.809 1.00 98.19 153 ASP A O 1
ATOM 1126 N N . PRO A 1 154 ? 0.813 -12.977 8.225 1.00 97.56 154 PRO A N 1
ATOM 1127 C CA . PRO A 1 154 ? 0.042 -14.175 7.888 1.00 97.56 154 PRO A CA 1
ATOM 1128 C C . PRO A 1 154 ? -1.468 -14.053 8.126 1.00 97.56 154 PRO A C 1
ATOM 1130 O O . PRO A 1 154 ? -2.232 -14.823 7.548 1.00 97.56 154 PRO A O 1
ATOM 1133 N N . GLU A 1 155 ? -1.916 -13.117 8.969 1.00 98.06 155 GLU A N 1
ATOM 1134 C CA . GLU A 1 155 ? -3.340 -12.869 9.198 1.00 98.06 155 GLU A CA 1
ATOM 1135 C C . GLU A 1 155 ? -4.029 -12.134 8.033 1.00 98.06 155 GLU A C 1
ATOM 1137 O O . GLU A 1 155 ? -5.259 -12.104 8.001 1.00 98.06 155 GLU A O 1
ATOM 1142 N N . MET A 1 156 ? -3.280 -11.559 7.081 1.00 98.62 156 MET A N 1
ATOM 1143 C CA . MET A 1 156 ? -3.821 -10.820 5.932 1.00 98.62 156 MET A CA 1
ATOM 1144 C C . MET A 1 156 ? -4.402 -11.762 4.862 1.00 98.62 156 MET A C 1
ATOM 1146 O O . MET A 1 156 ? -3.678 -12.519 4.210 1.00 98.62 156 MET A O 1
ATOM 1150 N N . ASP A 1 157 ? -5.706 -11.654 4.601 1.00 98.81 157 ASP A N 1
ATOM 1151 C CA . ASP A 1 157 ? -6.408 -12.446 3.575 1.00 98.81 157 ASP A CA 1
ATOM 1152 C C . ASP A 1 157 ? -6.302 -11.843 2.166 1.00 98.81 157 ASP A C 1
ATOM 1154 O O . ASP A 1 157 ? -6.499 -12.539 1.173 1.00 98.81 157 ASP A O 1
ATOM 1158 N N . ALA A 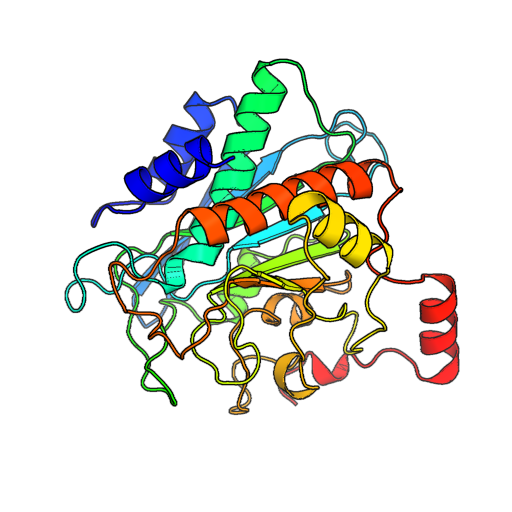1 158 ? -6.003 -10.549 2.073 1.00 98.81 158 ALA A N 1
ATOM 1159 C CA . ALA A 1 158 ? -5.698 -9.816 0.847 1.00 98.81 158 ALA A CA 1
ATOM 1160 C C . ALA A 1 158 ? -4.831 -8.604 1.196 1.00 98.81 158 ALA A C 1
ATOM 1162 O O . ALA A 1 158 ? -4.856 -8.145 2.339 1.00 98.81 158 ALA A O 1
ATOM 1163 N N . LEU A 1 159 ? -4.056 -8.091 0.240 1.00 98.88 159 LEU A N 1
ATOM 1164 C CA . LEU A 1 159 ? -3.137 -6.982 0.480 1.00 98.88 159 LEU A CA 1
ATOM 1165 C C . LEU A 1 159 ? -3.311 -5.872 -0.557 1.00 98.88 159 LEU A C 1
ATOM 1167 O O . LEU A 1 159 ? -3.271 -6.126 -1.762 1.00 98.88 159 LEU A O 1
ATOM 1171 N N . LEU A 1 160 ? -3.421 -4.634 -0.077 1.00 98.88 160 LEU A N 1
ATOM 1172 C CA . LEU A 1 160 ? -3.136 -3.431 -0.852 1.00 98.88 160 LEU A CA 1
ATOM 1173 C C . LEU A 1 160 ? -1.714 -2.970 -0.539 1.00 98.88 160 LEU A C 1
ATOM 1175 O O . LEU A 1 160 ? -1.405 -2.624 0.600 1.00 98.88 160 LEU A O 1
ATOM 1179 N N . SER A 1 161 ? -0.859 -2.969 -1.555 1.00 98.81 161 SER A N 1
ATOM 1180 C CA . SER A 1 161 ? 0.527 -2.519 -1.458 1.00 98.81 161 SER A CA 1
ATOM 1181 C C . SER A 1 161 ? 0.663 -1.143 -2.086 1.00 98.81 161 SER A C 1
ATOM 1183 O O . SER A 1 161 ? 0.581 -1.003 -3.301 1.00 98.81 161 SER A O 1
ATOM 1185 N N . ILE A 1 162 ? 0.801 -0.114 -1.266 1.00 98.88 162 ILE A N 1
ATOM 1186 C CA . ILE A 1 162 ? 0.767 1.283 -1.681 1.00 98.88 162 ILE A CA 1
ATOM 1187 C C . ILE A 1 162 ? 2.192 1.774 -1.885 1.00 98.88 162 ILE A C 1
ATOM 1189 O O . ILE A 1 162 ? 2.980 1.710 -0.952 1.00 98.88 162 ILE A O 1
ATOM 1193 N N . ASP A 1 163 ? 2.519 2.299 -3.062 1.00 98.00 163 ASP A N 1
ATOM 1194 C CA . ASP A 1 163 ? 3.876 2.767 -3.372 1.00 98.00 163 ASP A CA 1
ATOM 1195 C C . ASP A 1 163 ? 3.842 4.039 -4.228 1.00 98.00 163 ASP A C 1
ATOM 1197 O O . ASP A 1 163 ? 2.968 4.230 -5.089 1.00 98.00 163 ASP A O 1
ATOM 1201 N N . THR A 1 164 ? 4.839 4.897 -4.023 1.00 96.56 164 THR A N 1
ATOM 1202 C CA . THR A 1 164 ? 5.117 6.049 -4.880 1.00 96.56 164 THR A CA 1
ATOM 1203 C C . THR A 1 164 ? 5.634 5.586 -6.242 1.00 96.56 164 THR A C 1
ATOM 1205 O O . THR A 1 164 ? 6.826 5.518 -6.531 1.00 96.56 164 THR A O 1
ATOM 1208 N N . THR A 1 165 ? 4.712 5.374 -7.170 1.00 96.62 165 THR A N 1
ATOM 1209 C CA . THR A 1 165 ? 4.992 4.874 -8.520 1.00 96.62 165 THR A CA 1
ATOM 1210 C C . THR A 1 165 ? 5.155 6.029 -9.510 1.00 96.62 165 THR A C 1
ATOM 1212 O O . THR A 1 165 ? 4.616 6.020 -10.615 1.00 96.62 165 THR A O 1
ATOM 1215 N N . LYS A 1 166 ? 5.898 7.065 -9.110 1.00 95.81 166 LYS A N 1
ATOM 1216 C CA . LYS A 1 166 ? 6.147 8.267 -9.926 1.00 95.81 166 LYS A CA 1
ATOM 1217 C C . LYS A 1 166 ? 7.451 8.201 -10.710 1.00 95.81 166 LYS A C 1
ATOM 1219 O O . LYS A 1 166 ? 7.682 9.027 -11.581 1.00 95.81 166 LYS A O 1
ATOM 1224 N N . GLY A 1 167 ? 8.321 7.243 -10.405 1.00 93.12 167 GLY A N 1
ATOM 1225 C CA . GLY A 1 167 ? 9.656 7.139 -10.991 1.00 93.12 167 GLY A CA 1
ATOM 1226 C C . GLY A 1 167 ? 9.715 6.513 -12.388 1.00 93.12 167 GLY A C 1
ATOM 1227 O O . GLY A 1 167 ? 10.812 6.295 -12.891 1.00 93.12 167 GLY A O 1
ATOM 1228 N N . ASN A 1 168 ? 8.581 6.207 -13.022 1.00 92.62 168 ASN A N 1
ATOM 1229 C CA . ASN A 1 168 ? 8.508 5.445 -14.273 1.00 92.62 168 ASN A CA 1
ATOM 1230 C C . ASN A 1 168 ? 7.886 6.259 -15.426 1.00 92.62 168 ASN A C 1
ATOM 1232 O O . ASN A 1 168 ? 7.473 7.403 -15.255 1.00 92.62 168 ASN A O 1
ATOM 1236 N N . ARG A 1 169 ? 7.868 5.664 -16.627 1.00 91.75 169 ARG A N 1
ATOM 1237 C CA . ARG A 1 169 ? 7.248 6.226 -17.847 1.00 91.75 169 ARG A CA 1
ATOM 1238 C C . ARG A 1 169 ? 6.028 5.438 -18.327 1.00 91.75 169 ARG A C 1
ATOM 1240 O O . ARG A 1 169 ? 5.586 5.639 -19.458 1.00 91.75 169 ARG A O 1
ATOM 1247 N N . VAL A 1 170 ? 5.540 4.505 -17.523 1.00 92.50 170 VAL A N 1
ATOM 1248 C CA . VAL A 1 170 ? 4.498 3.554 -17.907 1.00 92.50 170 VAL A CA 1
ATOM 1249 C C . VAL A 1 170 ? 3.147 4.022 -17.364 1.00 92.50 170 VAL A C 1
ATOM 1251 O O . VAL A 1 170 ? 2.202 4.205 -18.129 1.00 92.50 170 VAL A O 1
ATOM 1254 N N . ALA A 1 171 ? 3.073 4.306 -16.065 1.00 93.19 171 ALA A N 1
ATOM 1255 C CA . ALA A 1 171 ? 1.884 4.786 -15.374 1.00 93.19 171 ALA A CA 1
ATOM 1256 C C . ALA A 1 171 ? 1.889 6.325 -15.263 1.00 93.19 171 ALA A C 1
ATOM 1258 O O . ALA A 1 171 ? 2.085 6.894 -14.192 1.00 93.19 171 ALA A O 1
ATOM 1259 N N . ASN A 1 172 ? 1.683 7.011 -16.393 1.00 88.38 172 ASN A N 1
ATOM 1260 C CA . ASN A 1 172 ? 1.842 8.472 -16.499 1.00 88.38 172 ASN A CA 1
ATOM 1261 C C . ASN A 1 172 ? 0.530 9.243 -16.282 1.00 88.38 172 ASN A C 1
ATOM 1263 O O . ASN A 1 172 ? 0.098 10.022 -17.140 1.00 88.38 172 ASN A O 1
ATOM 1267 N N . TRP A 1 173 ? -0.131 9.031 -15.149 1.00 92.75 173 TRP A N 1
ATOM 1268 C CA . TRP A 1 173 ? -1.383 9.711 -14.799 1.00 92.75 173 TRP A CA 1
ATOM 1269 C C . TRP A 1 173 ? -1.219 10.429 -13.473 1.00 92.75 173 TRP A C 1
ATOM 1271 O O . TRP A 1 173 ? -0.454 9.987 -12.627 1.00 92.75 173 TRP A O 1
ATOM 1281 N N . ARG A 1 174 ? -1.939 11.527 -13.256 1.00 94.12 174 ARG A N 1
ATOM 1282 C CA . ARG A 1 174 ? -1.993 12.133 -11.923 1.00 94.12 174 ARG A CA 1
ATOM 1283 C C . ARG A 1 174 ? -3.060 11.436 -11.071 1.00 94.12 174 ARG A C 1
ATOM 1285 O O . ARG A 1 174 ? -4.114 11.072 -11.604 1.00 94.12 174 ARG A O 1
ATOM 1292 N N . GLY A 1 175 ? -2.778 11.272 -9.780 1.00 97.00 175 GLY A N 1
ATOM 1293 C CA . GLY A 1 175 ? -3.645 10.599 -8.815 1.00 97.00 175 GLY A CA 1
ATOM 1294 C C . GLY A 1 175 ? -3.072 9.244 -8.416 1.00 97.00 175 GLY A C 1
ATOM 1295 O O . GLY A 1 175 ? -1.898 9.144 -8.059 1.00 97.00 175 GLY A O 1
ATOM 1296 N N . PHE A 1 176 ? -3.897 8.204 -8.496 1.00 98.38 176 PHE A N 1
ATOM 1297 C CA . PHE A 1 176 ? -3.470 6.831 -8.255 1.00 98.38 176 PHE A CA 1
ATOM 1298 C C . PHE A 1 176 ? -4.006 5.868 -9.321 1.00 98.38 176 PHE A C 1
ATOM 1300 O O . PHE A 1 176 ? -4.899 6.210 -10.100 1.00 98.38 176 PHE A O 1
ATOM 1307 N N . ALA A 1 177 ? -3.450 4.662 -9.330 1.00 98.25 177 ALA A N 1
ATOM 1308 C CA . ALA A 1 177 ? -3.831 3.526 -10.153 1.00 98.25 177 ALA A CA 1
ATOM 1309 C C . ALA A 1 177 ? -3.772 2.231 -9.336 1.00 98.25 177 ALA A C 1
ATOM 1311 O O . ALA A 1 177 ? -3.043 2.164 -8.348 1.00 98.25 177 ALA A O 1
ATOM 1312 N N . ILE A 1 178 ? -4.477 1.188 -9.769 1.00 98.69 178 ILE A N 1
ATOM 1313 C CA . ILE A 1 178 ? -4.333 -0.161 -9.202 1.00 98.69 178 ILE A CA 1
ATOM 1314 C C . ILE A 1 178 ? -3.625 -1.091 -10.181 1.00 98.69 178 ILE A C 1
ATOM 1316 O O . ILE A 1 178 ? -3.788 -0.947 -11.385 1.00 98.69 178 ILE A O 1
ATOM 1320 N N . THR A 1 179 ? -2.844 -2.053 -9.712 1.00 98.75 179 THR A N 1
ATOM 1321 C CA . THR A 1 179 ? -2.345 -3.126 -10.585 1.00 98.75 179 THR A CA 1
ATOM 1322 C C . THR A 1 179 ? -3.429 -4.190 -10.787 1.00 98.75 179 THR A C 1
ATOM 1324 O O . THR A 1 179 ? -4.380 -4.263 -10.003 1.00 98.75 179 THR A O 1
ATOM 1327 N N . PRO A 1 180 ? -3.291 -5.086 -11.778 1.00 98.50 180 PRO A N 1
ATOM 1328 C CA . PRO A 1 180 ? -3.956 -6.378 -11.707 1.00 98.50 180 PRO A CA 1
ATOM 1329 C C . PRO A 1 180 ? -3.581 -7.118 -10.416 1.00 98.50 180 PRO A C 1
ATOM 1331 O O . PRO A 1 180 ? -2.505 -6.901 -9.845 1.00 98.50 180 PRO A O 1
ATOM 1334 N N . THR A 1 181 ? -4.469 -7.998 -9.964 1.00 98.62 181 THR A N 1
ATOM 1335 C CA . THR A 1 181 ? -4.237 -8.812 -8.770 1.00 98.62 181 THR A CA 1
ATOM 1336 C C . THR A 1 181 ? -3.168 -9.851 -9.043 1.00 98.62 181 THR A C 1
ATOM 1338 O O . THR A 1 181 ? -3.251 -10.591 -10.021 1.00 98.62 181 THR A O 1
ATOM 1341 N N . VAL A 1 182 ? -2.193 -9.954 -8.146 1.00 98.69 182 VAL A N 1
ATOM 1342 C CA . VAL A 1 182 ? -1.170 -10.993 -8.189 1.00 98.69 182 VAL A CA 1
ATOM 1343 C C . VAL A 1 182 ? -1.408 -12.004 -7.089 1.00 98.69 182 VAL A C 1
ATOM 1345 O O . VAL A 1 182 ? -1.577 -11.641 -5.927 1.00 98.69 182 VAL A O 1
ATOM 1348 N N . LYS A 1 183 ? -1.413 -13.285 -7.448 1.00 98.50 183 LYS A N 1
ATOM 1349 C CA . LYS A 1 183 ? -1.580 -14.381 -6.493 1.00 98.50 183 LYS A CA 1
ATOM 1350 C C . LYS A 1 183 ? -0.727 -15.571 -6.904 1.00 98.50 183 LYS A C 1
ATOM 1352 O O . LYS A 1 183 ? -0.885 -16.098 -7.997 1.00 98.50 183 LYS A O 1
ATOM 1357 N N . GLU A 1 184 ? 0.172 -15.998 -6.016 1.00 97.88 184 GLU A N 1
ATOM 1358 C CA . GLU A 1 184 ? 0.978 -17.222 -6.178 1.00 97.88 184 GLU A CA 1
ATOM 1359 C C . GLU A 1 184 ? 1.699 -17.307 -7.544 1.00 97.88 184 GLU A C 1
ATOM 1361 O O . GLU A 1 184 ? 1.676 -18.337 -8.223 1.00 97.88 184 GLU A O 1
ATOM 1366 N N . GLY A 1 185 ? 2.307 -16.188 -7.960 1.00 97.06 185 GLY A N 1
ATOM 1367 C CA . GLY A 1 185 ? 3.044 -16.050 -9.223 1.00 97.06 185 GLY A CA 1
ATOM 1368 C C . GLY A 1 185 ? 2.186 -15.777 -10.467 1.00 97.06 185 GLY A C 1
ATOM 1369 O O . GLY A 1 185 ? 2.728 -15.648 -11.562 1.00 97.06 185 GLY A O 1
ATOM 1370 N N . TRP A 1 186 ? 0.862 -15.679 -10.331 1.00 98.12 186 TRP A N 1
ATOM 1371 C CA . TRP A 1 186 ? -0.035 -15.294 -11.422 1.00 98.12 186 TRP A CA 1
ATOM 1372 C C . TRP A 1 186 ? -0.375 -13.812 -11.386 1.00 98.12 186 TRP A C 1
ATOM 1374 O O . TRP A 1 186 ? -0.739 -13.303 -10.332 1.00 98.12 186 TRP A O 1
ATOM 1384 N N . VAL A 1 187 ? -0.352 -13.160 -12.552 1.00 98.25 187 VAL A N 1
ATOM 1385 C CA . VAL A 1 187 ? -1.025 -11.875 -12.792 1.00 98.25 187 VAL A CA 1
ATOM 1386 C C . VAL A 1 187 ? -2.436 -12.192 -13.294 1.00 98.25 187 VAL A C 1
ATOM 1388 O O . VAL A 1 187 ? -2.603 -12.682 -14.410 1.00 98.25 187 VAL A O 1
ATOM 1391 N N . LEU A 1 188 ? -3.439 -11.989 -12.444 1.00 98.12 188 LEU A N 1
ATOM 1392 C CA . LEU A 1 188 ? -4.838 -12.329 -12.708 1.00 98.12 188 LEU A CA 1
ATOM 1393 C C . LEU A 1 188 ? -5.580 -11.186 -13.407 1.00 98.12 188 LEU A C 1
ATOM 1395 O O . LEU A 1 188 ? -5.104 -10.050 -13.469 1.00 98.12 188 LEU A O 1
ATOM 1399 N N . LYS A 1 189 ? -6.785 -11.482 -13.907 1.00 97.06 189 LYS A N 1
ATOM 1400 C CA . LYS A 1 189 ? -7.715 -10.456 -14.387 1.00 97.06 189 LYS A CA 1
ATOM 1401 C C . LYS A 1 189 ? -7.985 -9.442 -13.266 1.00 97.06 189 LYS A C 1
ATOM 1403 O O . LYS A 1 189 ? -8.120 -9.806 -12.098 1.00 97.06 189 LYS A O 1
ATOM 1408 N N . VAL A 1 190 ? -8.058 -8.164 -13.634 1.00 97.88 190 VAL A N 1
ATOM 1409 C CA . VAL A 1 190 ? -8.394 -7.083 -12.700 1.00 97.88 190 VAL A CA 1
ATOM 1410 C C . VAL A 1 190 ? -9.799 -7.311 -12.142 1.00 97.88 190 VAL A C 1
ATOM 1412 O O . VAL A 1 190 ? -10.711 -7.662 -12.890 1.00 97.88 190 VAL A O 1
ATOM 1415 N N . SER A 1 191 ? -9.964 -7.117 -10.835 1.00 98.38 191 SER A N 1
ATOM 1416 C CA . SER A 1 191 ? -11.266 -7.236 -10.183 1.00 98.38 191 SER A CA 1
ATOM 1417 C C . SER A 1 191 ? -12.168 -6.051 -10.517 1.00 98.38 191 SER A C 1
ATOM 1419 O O . SER A 1 191 ? -11.821 -4.908 -10.211 1.00 98.38 191 SER A O 1
ATOM 1421 N N . ASP A 1 192 ? -13.355 -6.341 -11.046 1.00 98.38 192 ASP A N 1
ATOM 1422 C CA . ASP A 1 192 ? -14.382 -5.334 -11.325 1.00 98.38 192 ASP A CA 1
ATOM 1423 C C . ASP A 1 192 ? -14.830 -4.620 -10.030 1.00 98.38 192 ASP A C 1
ATOM 1425 O O . ASP A 1 192 ? -14.994 -3.407 -10.030 1.00 98.38 192 ASP A O 1
ATOM 1429 N N . HIS A 1 193 ? -14.868 -5.309 -8.878 1.00 98.69 193 HIS A N 1
ATOM 1430 C CA . HIS A 1 193 ? -15.191 -4.678 -7.586 1.00 98.69 193 HIS A CA 1
ATOM 1431 C C . HIS A 1 193 ? -14.172 -3.604 -7.167 1.00 98.69 193 HIS A C 1
ATOM 1433 O O . HIS A 1 193 ? -14.536 -2.606 -6.546 1.00 98.69 193 HIS A O 1
ATOM 1439 N N . LEU A 1 194 ? -12.886 -3.805 -7.474 1.00 98.81 194 LEU A N 1
ATOM 1440 C CA . LEU A 1 194 ? -11.850 -2.806 -7.191 1.00 98.81 194 LEU A CA 1
ATOM 1441 C C . LEU A 1 194 ? -11.962 -1.610 -8.148 1.00 98.81 194 LEU A C 1
ATOM 1443 O O . LEU A 1 194 ? -11.775 -0.469 -7.723 1.00 98.81 194 LEU A O 1
ATOM 1447 N N . LEU A 1 195 ? -12.319 -1.862 -9.411 1.00 98.75 195 LEU A N 1
ATOM 1448 C CA . LEU A 1 195 ? -12.580 -0.815 -10.401 1.00 98.75 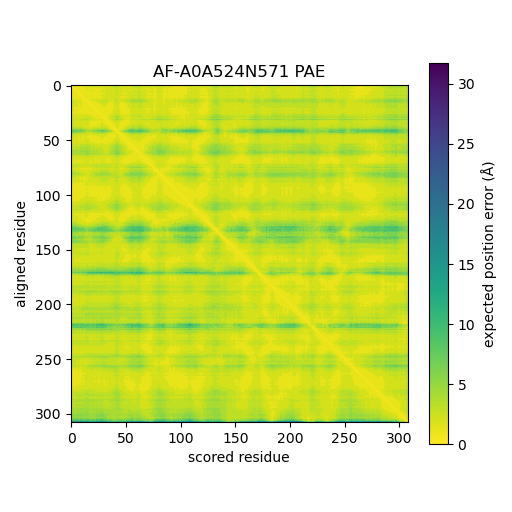195 LEU A CA 1
ATOM 1449 C C . LEU A 1 195 ? -13.802 0.029 -10.011 1.00 98.75 195 LEU A C 1
ATOM 1451 O O . LEU A 1 195 ? -13.684 1.251 -9.956 1.00 98.75 195 LEU A O 1
ATOM 1455 N N . ASP A 1 196 ? -14.914 -0.599 -9.627 1.00 98.75 196 ASP A N 1
ATOM 1456 C CA . ASP A 1 196 ? -16.138 0.083 -9.186 1.00 98.75 196 ASP A CA 1
ATOM 1457 C C . ASP A 1 196 ? -15.866 1.030 -8.004 1.00 98.75 196 ASP A C 1
ATOM 1459 O O . ASP A 1 196 ? -16.253 2.200 -8.009 1.00 98.75 196 ASP A O 1
ATOM 1463 N N . ILE A 1 197 ? -15.134 0.556 -6.985 1.00 98.81 197 ILE A N 1
ATOM 1464 C CA . ILE A 1 197 ? -14.770 1.384 -5.824 1.00 98.81 197 ILE A CA 1
ATOM 1465 C C . ILE A 1 197 ? -13.888 2.564 -6.254 1.00 98.81 197 ILE A C 1
ATOM 1467 O O . ILE A 1 197 ? -14.041 3.672 -5.731 1.00 98.81 197 ILE A O 1
ATOM 1471 N N . MET A 1 198 ? -12.974 2.355 -7.205 1.00 98.69 198 MET A N 1
ATOM 1472 C CA . MET A 1 198 ? -12.129 3.421 -7.737 1.00 98.69 198 MET A CA 1
ATOM 1473 C C . MET A 1 198 ? -12.958 4.487 -8.459 1.00 98.69 198 MET A C 1
ATOM 1475 O O . MET A 1 198 ? -12.747 5.680 -8.220 1.00 98.69 198 MET A O 1
ATOM 1479 N N . GLU A 1 199 ? -13.921 4.077 -9.281 1.00 98.69 199 GLU A N 1
ATOM 1480 C CA . GLU A 1 199 ? -14.846 4.982 -9.966 1.00 98.69 199 GLU A CA 1
ATOM 1481 C C . GLU A 1 199 ? -15.668 5.799 -8.964 1.00 98.69 199 GLU A C 1
ATOM 1483 O O . GLU A 1 199 ? -15.760 7.020 -9.085 1.00 98.69 199 GLU A O 1
ATOM 1488 N N . TRP A 1 200 ? -16.204 5.173 -7.912 1.00 98.50 200 TRP A N 1
ATOM 1489 C CA . TRP A 1 200 ? -16.986 5.882 -6.892 1.00 98.50 200 TRP A CA 1
ATOM 1490 C C . TRP A 1 200 ? -16.151 6.873 -6.081 1.00 98.50 200 TRP A C 1
ATOM 1492 O O . TRP A 1 200 ? -16.629 7.945 -5.707 1.00 98.50 200 TRP A O 1
ATOM 1502 N N . VAL A 1 201 ? -14.901 6.520 -5.776 1.00 97.50 201 VAL A N 1
ATOM 1503 C CA . VAL A 1 201 ? -14.009 7.360 -4.970 1.00 97.50 201 VAL A CA 1
ATOM 1504 C C . VAL A 1 201 ? -13.486 8.542 -5.780 1.00 97.50 201 VAL A C 1
ATOM 1506 O O . VAL A 1 201 ? -13.383 9.650 -5.242 1.00 97.50 201 VAL A O 1
ATOM 1509 N N . THR A 1 202 ? -13.146 8.332 -7.046 1.00 97.44 202 THR A N 1
ATOM 1510 C CA . THR A 1 202 ? -12.523 9.368 -7.880 1.00 97.44 202 THR A CA 1
ATOM 1511 C C . THR A 1 202 ? -13.541 10.185 -8.673 1.00 97.44 202 THR A C 1
ATOM 1513 O O . THR A 1 202 ? -13.301 11.363 -8.919 1.00 97.44 202 THR A O 1
ATOM 1516 N N . GLY A 1 203 ? -14.684 9.599 -9.043 1.00 97.81 203 GLY A N 1
ATOM 1517 C CA . GLY A 1 203 ? -15.587 10.167 -10.045 1.00 97.81 203 GLY A CA 1
ATOM 1518 C C . GLY A 1 203 ? -14.999 10.146 -11.463 1.00 97.81 203 GLY A C 1
ATOM 1519 O O . GLY A 1 203 ? -15.488 10.864 -12.332 1.00 97.81 203 GLY A O 1
ATOM 1520 N N . GLU A 1 204 ? -13.943 9.360 -11.693 1.00 97.12 204 GLU A N 1
ATOM 1521 C CA . GLU A 1 204 ? -13.230 9.225 -12.965 1.00 97.12 204 GLU A CA 1
ATOM 1522 C C . GLU A 1 204 ? -13.227 7.765 -13.439 1.00 97.12 204 GLU A C 1
ATOM 1524 O O . GLU A 1 204 ? -13.511 6.847 -12.673 1.00 97.12 204 GLU A O 1
ATOM 1529 N N . LEU A 1 205 ? -12.859 7.549 -14.707 1.00 97.31 205 LEU A N 1
ATOM 1530 C CA . LEU A 1 205 ? -12.586 6.206 -15.221 1.00 97.31 205 LEU A CA 1
ATOM 1531 C C . LEU A 1 205 ? -11.438 5.548 -14.436 1.00 97.31 205 LEU A C 1
ATOM 1533 O O . LEU A 1 205 ? -10.456 6.228 -14.101 1.00 97.31 205 LEU A O 1
ATOM 1537 N N . PRO A 1 206 ? -11.512 4.231 -14.189 1.00 97.31 206 PRO A N 1
ATOM 1538 C CA . PRO A 1 206 ? -10.535 3.551 -13.374 1.00 97.31 206 PRO A CA 1
ATOM 1539 C C . PRO A 1 206 ? -9.223 3.393 -14.143 1.00 97.31 206 PRO A C 1
ATOM 1541 O O . PRO A 1 206 ? -9.169 3.286 -15.371 1.00 97.31 206 PRO A O 1
ATOM 1544 N N . LYS A 1 207 ? -8.134 3.392 -13.385 1.00 98.00 207 LYS A N 1
ATOM 1545 C CA . LYS A 1 207 ? -6.764 3.469 -13.884 1.00 98.00 207 LYS A CA 1
ATOM 1546 C C . LYS A 1 207 ? -6.021 2.215 -13.440 1.00 98.00 207 LYS A C 1
ATOM 1548 O O . LYS A 1 207 ? -5.808 2.016 -12.246 1.00 98.00 207 LYS A O 1
ATOM 1553 N N . VAL A 1 208 ? -5.615 1.382 -14.401 1.00 97.75 208 VAL A N 1
ATOM 1554 C CA . VAL A 1 208 ? -4.912 0.119 -14.127 1.00 97.75 208 VAL A CA 1
ATOM 1555 C C . VAL A 1 208 ? -3.435 0.222 -14.497 1.00 97.75 208 VAL A C 1
ATOM 1557 O O . VAL A 1 208 ? -3.089 0.210 -15.676 1.00 97.75 208 VAL A O 1
ATOM 1560 N N . CYS A 1 209 ? -2.560 0.308 -13.497 1.00 97.44 209 CYS A N 1
ATOM 1561 C CA . CYS A 1 209 ? -1.114 0.303 -13.681 1.00 97.44 209 CYS A CA 1
ATOM 1562 C C . CYS A 1 209 ? -0.679 -1.051 -14.270 1.00 97.44 209 CYS A C 1
ATOM 1564 O O . CYS A 1 209 ? -0.864 -2.082 -13.612 1.00 97.44 209 CYS A O 1
ATOM 1566 N N . PRO A 1 210 ? -0.135 -1.093 -15.498 1.00 96.19 210 PRO A N 1
ATOM 1567 C CA . PRO A 1 210 ? 0.322 -2.346 -16.069 1.00 96.19 210 PRO A CA 1
ATOM 1568 C C . PRO A 1 210 ? 1.574 -2.820 -15.325 1.00 96.19 210 PRO A C 1
ATOM 1570 O O . PRO A 1 210 ? 2.470 -2.034 -15.020 1.00 96.19 210 PRO A O 1
ATOM 1573 N N . ILE A 1 211 ? 1.627 -4.124 -15.077 1.00 97.56 211 ILE A N 1
ATOM 1574 C CA . ILE A 1 211 ? 2.782 -4.814 -14.507 1.00 97.56 211 ILE A CA 1
ATOM 1575 C C . ILE A 1 211 ? 3.197 -5.948 -15.435 1.00 97.56 211 ILE A C 1
ATOM 1577 O O . ILE A 1 211 ? 2.405 -6.461 -16.230 1.00 97.56 211 ILE A O 1
ATOM 1581 N N . THR A 1 212 ? 4.451 -6.337 -15.320 1.00 96.50 212 THR A N 1
ATOM 1582 C CA . THR A 1 212 ? 5.082 -7.424 -16.055 1.00 96.50 212 THR A CA 1
ATOM 1583 C C . THR A 1 212 ? 5.289 -8.633 -15.145 1.00 96.50 212 THR A C 1
ATOM 1585 O O . THR A 1 212 ? 5.167 -8.547 -13.923 1.00 96.50 212 THR A O 1
ATOM 1588 N N . THR A 1 213 ? 5.630 -9.787 -15.722 1.00 95.75 213 THR A N 1
ATOM 1589 C CA . THR A 1 213 ? 6.025 -10.954 -14.920 1.00 95.75 213 THR A CA 1
ATOM 1590 C C . THR A 1 213 ? 7.294 -10.672 -14.111 1.00 95.75 213 THR A C 1
ATOM 1592 O O . THR A 1 213 ? 7.434 -11.186 -13.010 1.00 95.75 213 THR A O 1
ATOM 1595 N N . GLN A 1 214 ? 8.199 -9.830 -14.615 1.00 95.06 214 GLN A N 1
ATOM 1596 C CA . GLN A 1 214 ? 9.404 -9.415 -13.901 1.00 95.06 214 GLN A CA 1
ATOM 1597 C C . GLN A 1 214 ? 9.044 -8.689 -12.603 1.00 95.06 214 GLN A C 1
ATOM 1599 O O . GLN A 1 214 ? 9.592 -9.024 -11.557 1.00 95.06 214 GLN A O 1
ATOM 1604 N N . ASP A 1 215 ? 8.053 -7.791 -12.635 1.00 96.44 215 ASP A N 1
ATOM 1605 C CA . ASP A 1 215 ? 7.622 -6.999 -11.472 1.00 96.44 215 ASP A CA 1
ATOM 1606 C C . ASP A 1 215 ? 7.212 -7.846 -10.257 1.00 96.44 215 ASP A C 1
ATOM 1608 O O . ASP A 1 215 ? 7.335 -7.384 -9.124 1.00 96.44 215 ASP A O 1
ATOM 1612 N N . ILE A 1 216 ? 6.770 -9.087 -10.480 1.00 96.75 216 ILE A N 1
ATOM 1613 C CA . ILE A 1 216 ? 6.296 -10.006 -9.435 1.00 96.75 216 ILE A CA 1
ATOM 1614 C C . ILE A 1 216 ? 7.360 -11.015 -8.972 1.00 96.75 216 ILE A C 1
ATOM 1616 O O . ILE A 1 216 ? 7.042 -11.935 -8.221 1.00 96.75 216 ILE A O 1
ATOM 1620 N N . THR A 1 217 ? 8.609 -10.855 -9.421 1.00 96.50 217 THR A N 1
ATOM 1621 C CA . THR A 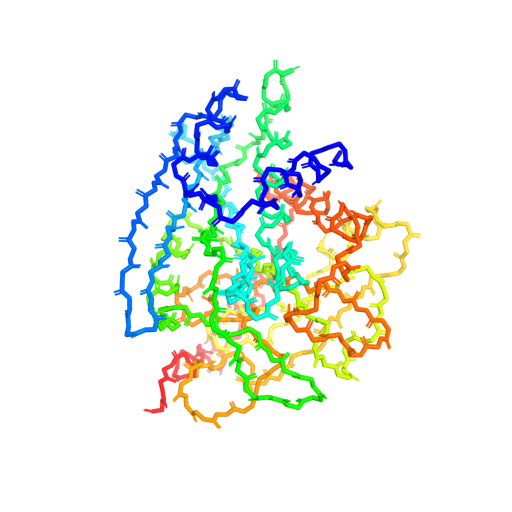1 217 ? 9.772 -11.627 -8.948 1.00 96.50 217 THR A CA 1
ATOM 1622 C C . THR A 1 217 ? 10.539 -10.866 -7.849 1.00 96.50 217 THR A C 1
ATOM 1624 O O . THR A 1 217 ? 10.292 -9.671 -7.651 1.00 96.50 217 THR A O 1
ATOM 1627 N N . PRO A 1 218 ? 11.445 -11.511 -7.087 1.00 94.75 218 PRO A N 1
ATOM 1628 C CA . PRO A 1 218 ? 12.146 -10.850 -5.984 1.00 94.75 218 PRO A CA 1
ATOM 1629 C C . PRO A 1 218 ? 13.106 -9.723 -6.388 1.00 94.75 218 PRO A C 1
ATOM 1631 O O . PRO A 1 218 ? 13.963 -9.901 -7.250 1.00 94.75 218 PRO A O 1
ATOM 1634 N N . TYR A 1 219 ? 13.040 -8.603 -5.659 1.00 85.19 219 TYR A N 1
ATOM 1635 C CA . TYR A 1 219 ? 14.029 -7.519 -5.677 1.00 85.19 219 TYR A CA 1
ATOM 1636 C C . TYR A 1 219 ? 15.376 -8.039 -5.168 1.00 85.19 219 TYR A C 1
ATOM 1638 O O . TYR A 1 219 ? 15.631 -8.108 -3.969 1.00 85.19 219 TYR A O 1
ATOM 1646 N N . GLY A 1 220 ? 16.242 -8.431 -6.091 1.00 82.31 220 GLY A N 1
ATOM 1647 C CA . GLY A 1 220 ? 17.537 -9.035 -5.772 1.00 82.31 220 GLY A CA 1
ATOM 1648 C C . GLY A 1 220 ? 18.047 -9.970 -6.859 1.00 82.31 220 GLY A C 1
ATOM 1649 O O . GLY A 1 220 ? 19.219 -10.324 -6.852 1.00 82.31 220 GLY A O 1
ATOM 1650 N N . ASN A 1 221 ? 17.194 -10.337 -7.813 1.00 86.50 221 ASN A N 1
ATOM 1651 C CA . ASN A 1 221 ? 17.554 -11.138 -8.982 1.00 86.50 221 ASN A CA 1
ATOM 1652 C C . ASN A 1 221 ? 18.143 -10.315 -10.151 1.00 86.50 221 ASN A C 1
ATOM 1654 O O . ASN A 1 221 ? 18.214 -10.813 -11.273 1.00 86.50 221 ASN A O 1
ATOM 1658 N N . ASP A 1 222 ? 18.526 -9.058 -9.898 1.00 86.62 222 ASP A N 1
ATOM 1659 C CA . ASP A 1 222 ? 19.069 -8.102 -10.874 1.00 86.62 222 ASP A CA 1
ATOM 1660 C C . ASP A 1 222 ? 18.163 -7.787 -12.083 1.00 86.62 222 ASP A C 1
ATOM 1662 O O . ASP A 1 222 ? 18.622 -7.197 -13.067 1.00 86.62 222 ASP A O 1
ATOM 1666 N N . LEU A 1 223 ? 16.870 -8.126 -12.018 1.00 91.44 223 LEU A N 1
ATOM 1667 C CA . LEU A 1 223 ? 15.889 -7.699 -13.011 1.00 91.44 223 LEU A CA 1
ATOM 1668 C C . LEU A 1 223 ? 15.436 -6.256 -12.767 1.00 91.44 223 LEU A C 1
ATOM 1670 O O . LEU A 1 223 ? 15.519 -5.714 -11.664 1.00 91.44 223 LEU A O 1
ATOM 1674 N N . ASP A 1 224 ? 14.966 -5.627 -13.842 1.00 88.56 224 ASP A N 1
ATOM 1675 C CA . ASP A 1 224 ? 14.328 -4.318 -13.774 1.00 88.56 224 ASP A CA 1
ATOM 1676 C C . ASP A 1 224 ? 12.855 -4.481 -13.396 1.00 88.56 224 ASP A C 1
ATOM 1678 O O . ASP A 1 224 ? 12.159 -5.355 -13.921 1.00 88.56 224 ASP A O 1
ATOM 1682 N N . HIS A 1 225 ? 12.394 -3.622 -12.496 1.00 92.88 225 HIS A N 1
ATOM 1683 C CA . HIS A 1 225 ? 11.025 -3.608 -12.000 1.00 92.88 225 HIS A CA 1
ATOM 1684 C C . HIS A 1 225 ? 10.530 -2.165 -11.955 1.00 92.88 225 HIS A C 1
ATOM 1686 O O . HIS A 1 225 ? 11.298 -1.244 -11.677 1.00 92.88 225 HIS A O 1
ATOM 1692 N N . ILE A 1 226 ? 9.227 -1.962 -12.129 1.00 93.19 226 ILE A N 1
ATOM 1693 C CA . ILE A 1 226 ? 8.607 -0.636 -12.100 1.00 93.19 226 ILE A CA 1
ATOM 1694 C C . ILE A 1 226 ? 8.885 0.115 -10.785 1.00 93.19 226 ILE A C 1
ATOM 1696 O O . ILE A 1 226 ? 9.182 1.311 -10.822 1.00 93.19 226 ILE A O 1
ATOM 1700 N N . ASN A 1 227 ? 8.782 -0.589 -9.653 1.00 93.81 227 ASN A N 1
ATOM 1701 C CA . ASN A 1 227 ? 9.163 -0.217 -8.282 1.00 93.81 227 ASN A CA 1
ATOM 1702 C C . ASN A 1 227 ? 8.822 -1.383 -7.318 1.00 93.81 227 ASN A C 1
ATOM 1704 O O . ASN A 1 227 ? 8.480 -2.489 -7.751 1.00 93.81 227 ASN A O 1
ATOM 1708 N N . SER A 1 228 ? 8.965 -1.161 -6.008 1.00 94.69 228 SER A N 1
ATOM 1709 C CA . SER A 1 228 ? 8.769 -2.169 -4.959 1.00 94.69 228 SER A CA 1
ATOM 1710 C C . SER A 1 228 ? 7.308 -2.542 -4.702 1.00 94.69 228 SER A C 1
ATOM 1712 O O . SER A 1 228 ? 7.041 -3.397 -3.854 1.00 94.69 228 SER A O 1
ATOM 1714 N N . ILE A 1 229 ? 6.356 -1.959 -5.437 1.00 97.44 229 ILE A N 1
ATOM 1715 C CA . ILE A 1 229 ? 4.925 -2.084 -5.153 1.00 97.44 229 ILE A CA 1
ATOM 1716 C C . ILE A 1 229 ? 4.443 -3.535 -5.117 1.00 97.44 229 ILE A C 1
ATOM 1718 O O . ILE A 1 229 ? 3.603 -3.880 -4.292 1.00 97.44 229 ILE A O 1
ATOM 1722 N N . MET A 1 230 ? 5.004 -4.415 -5.947 1.00 97.88 230 MET A N 1
ATOM 1723 C CA . MET A 1 230 ? 4.589 -5.819 -6.007 1.00 97.88 230 MET A CA 1
ATOM 1724 C C . MET A 1 230 ? 5.411 -6.747 -5.114 1.00 97.8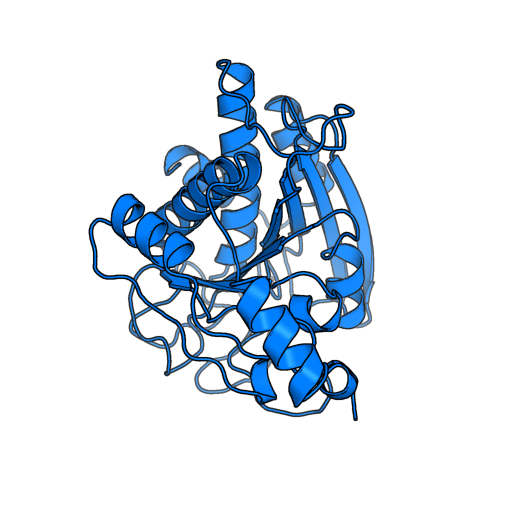8 230 MET A C 1
ATOM 1726 O O . MET A 1 230 ? 5.070 -7.919 -4.990 1.00 97.88 230 MET A O 1
ATOM 1730 N N . GLN A 1 231 ? 6.422 -6.252 -4.399 1.00 96.81 231 GLN A N 1
ATOM 1731 C CA . GLN A 1 231 ? 7.258 -7.100 -3.546 1.00 96.81 231 GLN A CA 1
ATOM 1732 C C . GLN A 1 231 ? 6.520 -7.840 -2.417 1.00 96.81 231 GLN A C 1
ATOM 1734 O O . GLN A 1 231 ? 6.974 -8.925 -2.060 1.00 96.81 231 GLN A O 1
ATOM 1739 N N . PRO A 1 232 ? 5.360 -7.399 -1.874 1.00 97.88 232 PRO A N 1
ATOM 1740 C CA . PRO A 1 232 ? 4.634 -8.250 -0.930 1.00 97.88 232 PRO A CA 1
ATOM 1741 C C . PRO A 1 232 ? 4.182 -9.576 -1.543 1.00 97.88 232 PRO A C 1
ATOM 1743 O O . PRO A 1 232 ? 4.042 -10.557 -0.818 1.00 97.88 232 PRO A O 1
ATOM 1746 N N . CYS A 1 233 ? 3.964 -9.631 -2.865 1.00 97.81 233 CYS A N 1
ATOM 1747 C CA . CYS A 1 233 ? 3.409 -10.815 -3.517 1.00 97.81 233 CYS A CA 1
ATOM 1748 C C . CYS A 1 233 ? 4.343 -12.023 -3.473 1.00 97.81 233 CYS A C 1
ATOM 1750 O O . CYS A 1 233 ? 3.857 -13.142 -3.577 1.00 97.81 233 CYS A O 1
ATOM 1752 N N . ILE A 1 234 ? 5.649 -11.835 -3.268 1.00 96.62 234 ILE A N 1
ATOM 1753 C CA . ILE A 1 234 ? 6.598 -12.946 -3.124 1.00 96.62 234 ILE A CA 1
ATOM 1754 C C . ILE A 1 234 ? 6.655 -13.507 -1.695 1.00 96.62 234 ILE A C 1
ATOM 1756 O O . ILE A 1 234 ? 7.219 -14.573 -1.475 1.00 96.62 234 ILE A O 1
ATOM 1760 N N . ALA A 1 235 ? 6.052 -12.815 -0.725 1.00 96.94 235 ALA A N 1
ATOM 1761 C CA . ALA A 1 235 ? 6.080 -13.176 0.692 1.00 96.94 235 ALA A CA 1
ATOM 1762 C C . ALA A 1 235 ? 4.731 -13.688 1.222 1.00 96.94 235 ALA A C 1
ATOM 1764 O O . ALA A 1 235 ? 4.589 -13.962 2.412 1.00 96.94 235 ALA A O 1
ATOM 1765 N N . THR A 1 236 ? 3.730 -13.829 0.352 1.00 97.81 236 THR A N 1
ATOM 1766 C CA . THR A 1 236 ? 2.398 -14.312 0.722 1.00 97.81 236 THR A CA 1
ATOM 1767 C C . THR A 1 236 ? 1.772 -15.173 -0.370 1.00 97.81 236 THR A C 1
ATOM 1769 O O . THR A 1 236 ? 2.122 -15.094 -1.548 1.00 97.81 236 THR A O 1
ATOM 1772 N N . ASN A 1 237 ? 0.812 -16.004 0.036 1.00 97.31 237 ASN A N 1
ATOM 1773 C CA . ASN A 1 237 ? -0.094 -16.694 -0.881 1.00 97.31 237 ASN A CA 1
ATOM 1774 C C . ASN A 1 237 ? -1.407 -15.920 -1.077 1.00 97.31 237 ASN A C 1
ATOM 1776 O O . ASN A 1 237 ? -2.192 -16.264 -1.959 1.00 97.31 237 ASN A O 1
ATOM 1780 N N . SER A 1 238 ? -1.680 -14.902 -0.262 1.00 98.44 238 SER A N 1
ATOM 1781 C CA . SER A 1 238 ? -2.866 -14.053 -0.393 1.00 98.44 238 SER A CA 1
ATOM 1782 C C . SER A 1 238 ? -2.780 -13.183 -1.659 1.00 98.44 238 SER A C 1
ATOM 1784 O O . SER A 1 238 ? -1.680 -12.874 -2.117 1.00 98.44 238 SER A O 1
ATOM 1786 N N . PRO A 1 239 ? -3.914 -12.798 -2.272 1.00 98.69 239 PRO A N 1
ATOM 1787 C CA . PRO A 1 239 ? -3.912 -11.869 -3.398 1.00 98.69 239 PRO A CA 1
ATOM 1788 C C . PRO A 1 239 ? -3.331 -10.505 -2.996 1.00 98.69 239 PRO A C 1
ATOM 1790 O O . PRO A 1 239 ? -3.708 -9.937 -1.969 1.00 98.69 239 PRO A O 1
ATOM 1793 N N . VAL A 1 240 ? -2.451 -9.966 -3.837 1.00 98.88 240 VAL A N 1
ATOM 1794 C CA . VAL A 1 240 ? -1.822 -8.650 -3.678 1.00 98.88 240 VAL A CA 1
ATOM 1795 C C . VAL A 1 240 ? -2.209 -7.760 -4.849 1.00 98.88 240 VAL A C 1
ATOM 1797 O O . VAL A 1 240 ? -2.056 -8.148 -6.005 1.00 98.88 240 VAL A O 1
ATOM 1800 N N . VAL A 1 241 ? -2.671 -6.551 -4.557 1.00 98.94 241 VAL A N 1
ATOM 1801 C CA . VAL A 1 241 ? -2.899 -5.492 -5.544 1.00 98.94 241 VAL A CA 1
ATOM 1802 C C . VAL A 1 241 ? -2.027 -4.305 -5.173 1.00 98.94 241 VAL A C 1
ATOM 1804 O O . VAL A 1 241 ? -2.070 -3.819 -4.043 1.00 98.94 241 VAL A O 1
ATOM 1807 N N . GLY A 1 242 ? -1.230 -3.830 -6.122 1.00 98.81 242 GLY A N 1
ATOM 1808 C CA . GLY A 1 242 ? -0.505 -2.580 -5.980 1.00 98.81 242 GLY A CA 1
ATOM 1809 C C . GLY A 1 242 ? -1.450 -1.387 -6.099 1.00 98.81 242 GLY A C 1
ATOM 1810 O O . GLY A 1 242 ? -2.277 -1.346 -7.006 1.00 98.81 242 GLY A O 1
ATOM 1811 N N . LEU A 1 243 ? -1.318 -0.411 -5.206 1.00 98.75 243 LEU A N 1
ATOM 1812 C CA . LEU A 1 243 ? -1.942 0.906 -5.274 1.00 98.75 243 LEU A CA 1
ATOM 1813 C C . LEU A 1 243 ? -0.865 1.954 -5.589 1.00 98.75 243 LEU A C 1
ATOM 1815 O O . LEU A 1 243 ? -0.160 2.451 -4.712 1.00 98.75 243 LEU A O 1
ATOM 1819 N N . ALA A 1 244 ? -0.702 2.235 -6.873 1.00 98.44 244 ALA A N 1
ATOM 1820 C CA . ALA A 1 244 ? 0.353 3.072 -7.412 1.00 98.44 244 ALA A CA 1
ATOM 1821 C C . ALA A 1 244 ? -0.045 4.548 -7.335 1.00 98.44 244 ALA A C 1
ATOM 1823 O O . ALA A 1 244 ? -0.973 4.963 -8.024 1.00 98.44 244 ALA A O 1
ATOM 1824 N N . ILE A 1 245 ? 0.662 5.358 -6.544 1.00 98.44 245 ILE A N 1
ATOM 1825 C CA . ILE A 1 245 ? 0.511 6.823 -6.567 1.00 98.44 245 ILE A CA 1
ATOM 1826 C C . ILE A 1 245 ? 1.381 7.366 -7.698 1.00 98.44 245 ILE A C 1
ATOM 1828 O O . ILE A 1 245 ? 2.589 7.135 -7.718 1.00 98.44 245 ILE A O 1
ATOM 1832 N N . THR A 1 246 ? 0.780 8.067 -8.656 1.00 97.38 246 THR A N 1
ATOM 1833 C CA . THR A 1 246 ? 1.405 8.347 -9.956 1.00 97.38 246 THR A CA 1
ATOM 1834 C C . THR A 1 246 ? 1.403 9.835 -10.303 1.00 97.38 246 THR A C 1
ATOM 1836 O O . THR A 1 246 ? 0.628 10.640 -9.779 1.00 97.38 246 THR A O 1
ATOM 1839 N N . THR A 1 247 ? 2.275 10.211 -11.238 1.00 96.56 247 THR A N 1
ATOM 1840 C CA . THR A 1 247 ? 2.334 11.546 -11.846 1.00 96.56 247 THR A CA 1
ATOM 1841 C C . THR A 1 247 ? 2.441 11.439 -13.362 1.00 96.56 247 THR A C 1
ATOM 1843 O O . THR A 1 247 ? 2.822 10.412 -13.907 1.00 96.56 247 THR A O 1
ATOM 1846 N N . GLN A 1 248 ? 2.134 12.525 -14.076 1.00 95.25 248 GLN A N 1
ATOM 1847 C CA . GLN A 1 248 ? 2.246 12.552 -15.543 1.00 95.25 248 GLN A CA 1
ATOM 1848 C C . GLN A 1 248 ? 3.693 12.549 -16.055 1.00 95.25 248 GLN A C 1
ATOM 1850 O O . GLN A 1 248 ? 3.931 12.312 -17.237 1.00 95.25 248 GLN A O 1
ATOM 1855 N N . VAL A 1 249 ? 4.653 12.847 -15.180 1.00 94.62 249 VAL A N 1
ATOM 1856 C CA . VAL A 1 249 ? 6.083 12.884 -15.487 1.00 94.62 249 VAL A CA 1
ATOM 1857 C C . VAL A 1 249 ? 6.860 12.090 -14.442 1.00 94.62 249 VAL A C 1
ATOM 1859 O O . VAL A 1 249 ? 6.400 12.020 -13.297 1.00 94.62 249 VAL A O 1
ATOM 1862 N N . PRO A 1 250 ? 8.042 11.550 -14.797 1.00 95.88 250 PRO A N 1
ATOM 1863 C CA . PRO A 1 250 ? 8.928 10.939 -13.824 1.00 95.88 250 PRO A CA 1
ATOM 1864 C C . PRO A 1 250 ? 9.343 11.923 -12.725 1.00 95.88 250 PRO A C 1
ATOM 1866 O O . PRO A 1 250 ? 9.862 13.001 -13.025 1.00 95.88 250 PRO A O 1
ATOM 1869 N N . VAL A 1 251 ? 9.162 11.534 -11.466 1.00 96.56 251 VAL A N 1
ATOM 1870 C CA . VAL A 1 251 ? 9.592 12.294 -10.283 1.00 96.56 251 VAL A CA 1
ATOM 1871 C C . VAL A 1 251 ? 10.584 11.445 -9.483 1.00 96.56 251 VAL A C 1
ATOM 1873 O O . VAL A 1 251 ? 10.266 10.292 -9.187 1.00 96.56 251 VAL A O 1
ATOM 1876 N N . PRO A 1 252 ? 11.780 11.966 -9.137 1.00 95.94 252 PRO A N 1
ATOM 1877 C CA . PRO A 1 252 ? 12.729 11.248 -8.288 1.00 95.94 252 PRO A CA 1
ATOM 1878 C C . PRO A 1 252 ? 12.126 10.900 -6.927 1.00 95.94 252 PRO A C 1
ATOM 1880 O O . PRO A 1 252 ? 11.484 11.749 -6.309 1.00 95.94 252 PRO A O 1
ATOM 1883 N N . GLY A 1 253 ? 12.404 9.698 -6.417 1.00 95.25 253 GLY A N 1
ATOM 1884 C CA . GLY A 1 253 ? 11.925 9.291 -5.089 1.00 95.25 253 GLY A CA 1
ATOM 1885 C C . GLY A 1 253 ? 12.420 10.233 -3.986 1.00 95.25 253 GLY A C 1
ATOM 1886 O O . GLY A 1 253 ? 11.669 10.583 -3.083 1.00 95.25 253 GLY A O 1
ATOM 1887 N N . CYS A 1 254 ? 13.649 10.735 -4.127 1.00 96.12 254 CYS A N 1
ATOM 1888 C CA . CYS A 1 254 ? 14.274 11.674 -3.199 1.00 96.12 254 CYS A CA 1
ATOM 1889 C C . CYS A 1 254 ? 13.809 13.136 -3.358 1.00 96.12 254 CYS A C 1
ATOM 1891 O O . CYS A 1 254 ? 14.294 14.003 -2.637 1.00 96.12 254 CYS A O 1
ATOM 1893 N N . ALA A 1 255 ? 12.935 13.456 -4.319 1.00 96.88 255 ALA A N 1
ATOM 1894 C CA . ALA A 1 255 ? 12.507 14.835 -4.546 1.00 96.88 255 ALA A CA 1
ATOM 1895 C C . ALA A 1 255 ? 11.615 15.325 -3.398 1.00 96.88 255 ALA A C 1
ATOM 1897 O O . ALA A 1 255 ? 10.569 14.735 -3.126 1.00 96.88 255 ALA A O 1
ATOM 1898 N N . THR A 1 256 ? 12.002 16.421 -2.749 1.00 96.50 256 THR A N 1
ATOM 1899 C CA . THR A 1 256 ? 11.197 17.077 -1.710 1.00 96.50 256 THR A CA 1
ATOM 1900 C C . THR A 1 256 ? 10.160 18.010 -2.334 1.00 96.50 256 THR A C 1
ATOM 1902 O O . THR A 1 256 ? 10.323 18.489 -3.458 1.00 96.50 256 THR A O 1
ATOM 1905 N N . GLY A 1 257 ? 9.038 18.229 -1.641 1.00 94.38 257 GLY A N 1
ATOM 1906 C CA . GLY A 1 257 ? 7.937 19.064 -2.148 1.00 94.38 257 GLY A CA 1
ATOM 1907 C C . GLY A 1 257 ? 7.181 18.481 -3.354 1.00 94.38 257 GLY A C 1
ATOM 1908 O O . GLY A 1 257 ? 6.383 19.182 -3.970 1.00 94.38 257 GLY A O 1
ATOM 1909 N N . ALA A 1 258 ? 7.421 17.210 -3.694 1.00 95.44 258 ALA A N 1
ATOM 1910 C CA . ALA A 1 258 ? 6.813 16.528 -4.840 1.00 95.44 258 ALA A CA 1
ATOM 1911 C C . ALA A 1 258 ? 5.686 15.540 -4.458 1.00 95.44 258 ALA A C 1
ATOM 1913 O O . ALA A 1 258 ? 5.155 14.812 -5.305 1.00 95.44 258 ALA A O 1
ATOM 1914 N N . SER A 1 259 ? 5.298 15.530 -3.183 1.00 95.94 259 SER A N 1
ATOM 1915 C CA . SER A 1 259 ? 4.105 14.856 -2.669 1.00 95.94 259 SER A CA 1
ATOM 1916 C C . SER A 1 259 ? 2.873 15.726 -2.903 1.00 95.94 259 SER A C 1
ATOM 1918 O O . SER A 1 259 ? 2.851 16.899 -2.532 1.00 95.94 259 SER A O 1
ATOM 1920 N N . HIS A 1 260 ? 1.828 15.160 -3.507 1.00 96.75 260 HIS A N 1
ATOM 1921 C CA . HIS A 1 260 ? 0.579 15.874 -3.772 1.00 96.75 260 HIS A CA 1
ATOM 1922 C C . HIS A 1 260 ? -0.495 15.400 -2.783 1.00 96.75 260 HIS A C 1
ATOM 1924 O O . HIS A 1 260 ? -1.008 14.291 -2.945 1.00 96.75 260 HIS A O 1
ATOM 1930 N N . PRO A 1 261 ? -0.904 16.221 -1.795 1.00 97.88 261 PRO A N 1
ATOM 1931 C CA . PRO A 1 261 ? -1.811 15.771 -0.736 1.00 97.88 261 PRO A CA 1
ATOM 1932 C C . PRO A 1 261 ? -3.152 15.229 -1.240 1.00 97.88 261 PRO A C 1
ATOM 1934 O O . PRO A 1 261 ? -3.720 14.334 -0.627 1.00 97.88 261 PRO A O 1
ATOM 1937 N N . LEU A 1 262 ? -3.665 15.749 -2.360 1.00 98.00 262 LEU A N 1
ATOM 1938 C CA . LEU A 1 262 ? -4.922 15.273 -2.947 1.00 98.00 262 LEU A CA 1
ATOM 1939 C C . LEU A 1 262 ? -4.781 13.904 -3.625 1.00 98.00 262 LEU A C 1
ATOM 1941 O O . LEU A 1 262 ? -5.726 13.126 -3.585 1.00 98.00 262 LEU A O 1
ATOM 1945 N N . ASP A 1 263 ? -3.618 13.587 -4.197 1.00 98.00 263 ASP A N 1
ATOM 1946 C CA . ASP A 1 263 ? -3.381 12.283 -4.827 1.00 98.00 263 ASP A CA 1
ATOM 1947 C C . ASP A 1 263 ? -3.281 11.198 -3.731 1.00 98.00 263 ASP A C 1
ATOM 1949 O O . ASP A 1 263 ? -3.925 10.151 -3.814 1.00 98.00 263 ASP A O 1
ATOM 1953 N N . ILE A 1 264 ? -2.575 11.517 -2.637 1.00 98.75 264 ILE A N 1
ATOM 1954 C CA . ILE A 1 264 ? -2.489 10.705 -1.411 1.00 98.75 264 ILE A CA 1
ATOM 1955 C C . ILE A 1 264 ? -3.873 10.545 -0.760 1.00 98.75 264 ILE A C 1
ATOM 1957 O O . ILE A 1 264 ? -4.255 9.450 -0.352 1.00 98.75 264 ILE A O 1
ATOM 1961 N N . GLU A 1 265 ? -4.659 11.624 -0.677 1.00 98.75 265 GLU A N 1
ATOM 1962 C CA . GLU A 1 265 ? -6.017 11.596 -0.118 1.00 98.75 265 GLU A CA 1
ATOM 1963 C C . GLU A 1 265 ? -6.922 10.624 -0.857 1.00 98.75 265 GLU A C 1
ATOM 1965 O O . GLU A 1 265 ? -7.628 9.848 -0.208 1.00 98.75 265 GLU A O 1
ATOM 1970 N N . GLN A 1 266 ? -6.891 10.655 -2.188 1.00 98.50 266 GLN A N 1
ATOM 1971 C CA . GLN A 1 266 ? -7.713 9.787 -3.017 1.00 98.50 266 GLN A CA 1
ATOM 1972 C C . GLN A 1 266 ? -7.318 8.320 -2.826 1.00 98.50 266 GLN A C 1
ATOM 1974 O O . GLN A 1 266 ? -8.200 7.488 -2.612 1.00 98.50 266 GLN A O 1
ATOM 1979 N N . ALA A 1 267 ? -6.016 8.011 -2.807 1.00 98.81 267 ALA A N 1
ATOM 1980 C CA . ALA A 1 267 ? -5.506 6.662 -2.554 1.00 98.81 267 ALA A CA 1
ATOM 1981 C C . ALA A 1 267 ? -5.871 6.152 -1.145 1.00 98.81 267 ALA A C 1
ATOM 1983 O O . ALA A 1 267 ? -6.334 5.018 -0.974 1.00 98.81 267 ALA A O 1
ATOM 1984 N N . ALA A 1 268 ? -5.738 7.000 -0.122 1.00 98.88 268 ALA A N 1
ATOM 1985 C CA . ALA A 1 268 ? -6.098 6.651 1.250 1.00 98.88 268 ALA A CA 1
ATOM 1986 C C . ALA A 1 268 ? -7.611 6.429 1.381 1.00 98.88 268 ALA A C 1
ATOM 1988 O O . ALA A 1 268 ? -8.062 5.464 2.002 1.00 98.88 268 ALA A O 1
ATOM 1989 N N . ARG A 1 269 ? -8.424 7.313 0.788 1.00 98.81 269 ARG A N 1
ATOM 1990 C CA . ARG A 1 269 ? -9.886 7.196 0.801 1.00 98.81 269 ARG A CA 1
ATOM 1991 C C . ARG A 1 269 ? -10.340 5.936 0.070 1.00 98.81 269 ARG A C 1
ATOM 1993 O O . ARG A 1 269 ? -11.167 5.213 0.616 1.00 98.81 269 ARG A O 1
ATOM 2000 N N . TYR A 1 270 ? -9.747 5.640 -1.085 1.00 98.94 270 TYR A N 1
ATOM 2001 C CA . TYR A 1 270 ? -9.951 4.387 -1.810 1.00 98.94 270 TYR A CA 1
ATOM 2002 C C . TYR A 1 270 ? -9.671 3.171 -0.926 1.00 98.94 270 TYR A C 1
ATOM 2004 O O . TYR A 1 270 ? -10.531 2.308 -0.775 1.00 98.94 270 TYR A O 1
ATOM 2012 N N . THR A 1 271 ? -8.524 3.157 -0.247 1.00 98.94 271 THR A N 1
ATOM 2013 C CA . THR A 1 271 ? -8.135 2.069 0.661 1.00 98.94 271 THR A CA 1
ATOM 2014 C C . THR A 1 271 ? -9.156 1.852 1.784 1.00 98.94 271 THR A C 1
ATOM 2016 O O . THR A 1 271 ? -9.515 0.713 2.081 1.00 98.94 271 THR A O 1
ATOM 2019 N N . VAL A 1 272 ? -9.685 2.928 2.384 1.00 98.88 272 VAL A N 1
ATOM 2020 C CA . VAL A 1 272 ? -10.743 2.831 3.407 1.00 98.88 272 VAL A CA 1
ATOM 2021 C C . VAL A 1 272 ? -12.037 2.243 2.838 1.00 98.88 272 VAL A C 1
ATOM 2023 O O . VAL A 1 272 ? -12.677 1.430 3.507 1.00 98.88 272 VAL A O 1
ATOM 2026 N N . GLU A 1 273 ? -12.442 2.627 1.625 1.00 98.88 273 GLU A N 1
ATOM 2027 C CA . GLU A 1 273 ? -13.638 2.055 0.996 1.00 98.88 273 GLU A CA 1
ATOM 2028 C C . GLU A 1 273 ? -13.444 0.580 0.620 1.00 98.88 273 GLU A C 1
ATOM 2030 O O . GLU A 1 273 ? -14.338 -0.226 0.885 1.00 98.88 273 GLU A O 1
ATOM 2035 N N . VAL A 1 274 ? -12.262 0.184 0.131 1.00 98.94 274 VAL A N 1
ATOM 2036 C CA . VAL A 1 274 ? -11.926 -1.235 -0.081 1.00 98.94 274 VAL A CA 1
ATOM 2037 C C . VAL A 1 274 ? -11.998 -2.010 1.232 1.00 98.94 274 VAL A C 1
ATOM 2039 O O . VAL A 1 274 ? -12.664 -3.039 1.278 1.00 98.94 274 VAL A O 1
ATOM 2042 N N . ALA A 1 275 ? -11.409 -1.501 2.319 1.00 98.81 275 ALA A N 1
ATOM 2043 C CA . ALA A 1 275 ? -11.460 -2.146 3.634 1.00 98.81 275 ALA A CA 1
ATOM 2044 C C . ALA A 1 275 ? -12.901 -2.389 4.111 1.00 98.81 275 ALA A C 1
ATOM 2046 O O . ALA A 1 275 ? -13.238 -3.475 4.588 1.00 98.81 275 ALA A O 1
ATOM 2047 N N . LYS A 1 276 ? -13.783 -1.398 3.930 1.00 98.69 276 LYS A N 1
ATOM 2048 C CA . LYS A 1 276 ? -15.205 -1.518 4.279 1.00 98.69 276 LYS A CA 1
ATOM 2049 C C . LYS A 1 276 ? -15.912 -2.596 3.464 1.00 98.69 276 LYS A C 1
ATOM 2051 O O . LYS A 1 276 ? -16.678 -3.360 4.043 1.00 98.69 276 LYS A O 1
ATOM 2056 N N . GLN A 1 277 ? -15.716 -2.633 2.145 1.00 98.75 277 GLN A N 1
ATOM 2057 C CA . GLN A 1 277 ? -16.409 -3.594 1.279 1.00 98.75 277 GLN A CA 1
ATOM 2058 C C . GLN A 1 277 ? -15.829 -5.006 1.413 1.00 98.75 277 GLN A C 1
ATOM 2060 O O . GLN A 1 277 ? -16.584 -5.973 1.476 1.00 98.75 277 GLN A O 1
ATOM 2065 N N . PHE A 1 278 ? -14.506 -5.130 1.537 1.00 98.75 278 PHE A N 1
ATOM 2066 C CA . PHE A 1 278 ? -13.819 -6.405 1.736 1.00 98.75 278 PHE A CA 1
ATOM 2067 C C . PHE A 1 278 ? -14.230 -7.058 3.058 1.00 98.75 278 PHE A C 1
ATOM 2069 O O . PHE A 1 278 ? -14.659 -8.208 3.066 1.00 98.75 278 PHE A O 1
ATOM 2076 N N . GLY A 1 279 ? -14.246 -6.296 4.158 1.00 98.12 279 GLY A N 1
ATOM 2077 C CA . GLY A 1 279 ? -14.722 -6.794 5.452 1.00 98.12 279 GLY A CA 1
ATOM 2078 C C . GLY A 1 279 ? -16.199 -7.220 5.452 1.00 98.12 279 GLY A C 1
ATOM 2079 O O . GLY A 1 279 ? -16.598 -8.041 6.271 1.00 98.12 279 GLY A O 1
ATOM 2080 N N . LYS A 1 280 ? -17.022 -6.697 4.529 1.00 98.12 280 LYS A N 1
ATOM 2081 C CA . LYS A 1 280 ? -18.419 -7.132 4.324 1.00 98.12 280 LYS A CA 1
ATOM 2082 C C . LYS A 1 280 ? -18.555 -8.356 3.413 1.00 98.12 280 LYS A C 1
ATOM 2084 O O . LYS A 1 280 ? -19.670 -8.836 3.239 1.00 98.12 280 LYS A O 1
ATOM 2089 N N . GLY A 1 281 ? -17.469 -8.821 2.794 1.00 97.81 281 GLY A N 1
ATOM 2090 C CA . GLY A 1 281 ? -17.510 -9.848 1.751 1.00 97.81 281 GLY A CA 1
ATOM 2091 C C . GLY A 1 281 ? -18.120 -9.366 0.428 1.00 97.81 281 GLY A C 1
ATOM 2092 O O . GLY A 1 281 ? -18.575 -10.186 -0.359 1.00 97.81 281 GLY A O 1
ATOM 2093 N N . LEU A 1 282 ? -18.163 -8.049 0.191 1.00 98.19 282 LEU A N 1
ATOM 2094 C CA . LEU A 1 282 ? -18.735 -7.435 -1.018 1.00 98.19 282 LEU A CA 1
ATOM 2095 C C . LEU A 1 282 ? -17.676 -7.009 -2.041 1.00 98.19 282 LEU A C 1
ATOM 2097 O O . LEU A 1 282 ? -18.019 -6.642 -3.157 1.00 98.19 282 LEU A O 1
ATOM 2101 N N . CYS A 1 283 ? -16.398 -7.031 -1.665 1.00 98.31 283 CYS A N 1
ATOM 2102 C CA . CYS A 1 283 ? -15.286 -6.788 -2.575 1.00 98.31 283 CYS A CA 1
ATOM 2103 C C . CYS A 1 283 ? -14.415 -8.039 -2.640 1.00 98.31 283 CYS A C 1
ATOM 2105 O O . CYS A 1 283 ? -14.027 -8.585 -1.609 1.00 98.31 283 CYS A O 1
ATOM 2107 N N . SER A 1 284 ? -14.094 -8.464 -3.858 1.00 97.94 284 SER A N 1
ATOM 2108 C CA . SER A 1 284 ? -13.268 -9.640 -4.127 1.00 97.94 284 SER A CA 1
ATOM 2109 C C . SER A 1 284 ? -12.015 -9.160 -4.828 1.00 97.94 284 SER A C 1
ATOM 2111 O O . SER A 1 284 ? -12.108 -8.355 -5.747 1.00 97.94 284 SER A O 1
ATOM 2113 N N . PHE A 1 285 ? -10.843 -9.641 -4.427 1.00 98.56 285 PHE A N 1
ATOM 2114 C CA . PHE A 1 285 ? -9.599 -9.278 -5.114 1.00 98.56 285 PHE A CA 1
ATOM 2115 C C . PHE A 1 285 ? -9.397 -10.104 -6.390 1.00 98.56 285 PHE A C 1
ATOM 2117 O O . PHE A 1 285 ? -8.658 -9.695 -7.275 1.00 98.56 285 PHE A O 1
ATOM 2124 N N . TYR A 1 286 ? -10.050 -11.258 -6.496 1.00 98.44 286 TYR A N 1
ATOM 2125 C CA . TYR A 1 286 ? -9.982 -12.159 -7.641 1.00 98.44 286 TYR A CA 1
ATOM 2126 C C . TYR A 1 286 ? -11.230 -13.052 -7.676 1.00 98.44 286 TYR A C 1
ATOM 2128 O O . TYR A 1 286 ? -11.948 -13.150 -6.677 1.00 98.44 286 TYR A O 1
ATOM 2136 N N . ASP A 1 287 ? -11.473 -13.704 -8.812 1.00 98.19 287 ASP A N 1
ATOM 2137 C CA . ASP A 1 287 ? -12.520 -14.716 -8.963 1.00 98.19 287 ASP A CA 1
ATOM 2138 C C . ASP A 1 287 ? -12.019 -16.080 -8.447 1.00 98.19 287 ASP A C 1
ATOM 2140 O O . ASP A 1 287 ? -11.019 -16.625 -8.924 1.00 98.19 287 ASP A O 1
ATOM 2144 N N . VAL A 1 288 ? -12.694 -16.618 -7.429 1.00 97.19 288 VAL A N 1
ATOM 2145 C CA . VAL A 1 288 ? -12.292 -17.853 -6.736 1.00 97.19 288 VAL A CA 1
ATOM 2146 C C . VAL A 1 288 ? -12.518 -19.102 -7.598 1.00 97.19 288 VAL A C 1
ATOM 2148 O O . VAL A 1 288 ? -11.723 -20.049 -7.531 1.00 97.19 288 VAL A O 1
ATOM 2151 N N . ASP A 1 289 ? -13.560 -19.111 -8.430 1.00 98.00 289 ASP A N 1
ATOM 2152 C CA . ASP A 1 289 ? -13.894 -20.240 -9.304 1.00 98.00 289 ASP A CA 1
ATOM 2153 C C . ASP A 1 289 ? -12.946 -20.283 -10.510 1.00 98.00 289 ASP A C 1
ATOM 2155 O O . ASP A 1 289 ? -12.430 -21.347 -10.885 1.00 98.00 289 ASP A O 1
ATOM 2159 N N . GLU A 1 290 ? -12.636 -19.113 -11.075 1.00 98.06 290 GLU A N 1
ATOM 2160 C CA . GLU A 1 290 ? -11.619 -18.970 -12.114 1.00 98.06 290 GLU A CA 1
ATOM 2161 C C . GLU A 1 290 ? -10.238 -19.361 -11.577 1.00 98.06 290 GLU A C 1
ATOM 2163 O O . GLU A 1 290 ? -9.528 -20.139 -12.218 1.00 98.06 290 GLU A O 1
ATOM 2168 N N . TRP A 1 291 ? -9.875 -18.933 -10.364 1.00 98.31 291 TRP A N 1
ATOM 2169 C CA . TRP A 1 291 ? -8.615 -19.332 -9.732 1.00 98.31 291 TRP A CA 1
ATOM 2170 C C . TRP A 1 291 ? -8.507 -20.844 -9.524 1.00 98.31 291 TRP A C 1
ATOM 2172 O O . TRP A 1 291 ? -7.480 -21.450 -9.835 1.00 98.31 291 TRP A O 1
ATOM 2182 N N . SER A 1 292 ? -9.584 -21.481 -9.062 1.00 98.38 292 SER A N 1
ATOM 2183 C CA . SER A 1 292 ? -9.645 -22.941 -8.922 1.00 98.38 292 SER A CA 1
ATOM 2184 C C . SER A 1 292 ? -9.436 -23.644 -10.269 1.00 98.38 292 SER A C 1
ATOM 2186 O O . SER A 1 292 ? -8.764 -24.676 -10.355 1.00 98.38 292 SER A O 1
ATOM 2188 N N . THR A 1 293 ? -9.960 -23.058 -11.347 1.00 98.50 293 THR A N 1
ATOM 2189 C CA . THR A 1 293 ? -9.752 -23.544 -12.713 1.00 98.50 293 THR A CA 1
ATOM 2190 C C . THR A 1 293 ? -8.307 -23.353 -13.180 1.00 98.50 293 THR A C 1
ATOM 2192 O O . THR A 1 293 ? -7.732 -24.298 -13.723 1.00 98.50 293 THR A O 1
ATOM 2195 N N . ILE A 1 294 ? -7.695 -22.192 -12.923 1.00 98.38 294 ILE A N 1
ATOM 2196 C CA . ILE A 1 294 ? -6.279 -21.913 -13.220 1.00 98.38 294 ILE A CA 1
ATOM 2197 C C . ILE A 1 294 ? -5.381 -22.937 -12.524 1.00 98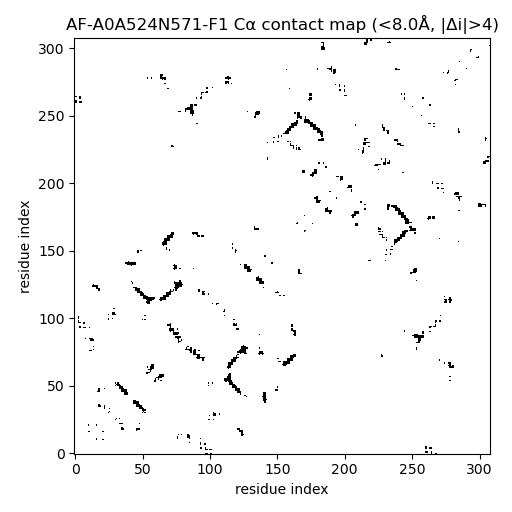.38 294 ILE A C 1
ATOM 2199 O O . ILE A 1 294 ? -4.557 -23.572 -13.181 1.00 98.38 294 ILE A O 1
ATOM 2203 N N . LEU A 1 295 ? -5.586 -23.175 -11.225 1.00 98.38 295 LEU A N 1
ATOM 2204 C CA . LEU A 1 295 ? -4.808 -24.156 -10.469 1.00 98.38 295 LEU A CA 1
ATOM 2205 C C . LEU A 1 295 ? -4.933 -25.569 -11.042 1.00 98.38 295 LEU A C 1
ATOM 2207 O O . LEU A 1 295 ? -3.935 -26.276 -11.156 1.00 98.38 295 LEU A O 1
ATOM 2211 N N . ARG A 1 296 ? -6.143 -25.984 -11.432 1.00 98.44 296 ARG A N 1
ATOM 2212 C CA . ARG A 1 296 ? -6.376 -27.310 -12.019 1.00 98.44 296 ARG A CA 1
ATOM 2213 C C . ARG A 1 296 ? -5.719 -27.472 -13.392 1.00 98.44 296 ARG A C 1
ATOM 2215 O O . ARG A 1 296 ? -5.280 -28.572 -13.716 1.00 98.44 296 ARG A O 1
ATOM 2222 N N . LEU A 1 297 ? -5.721 -26.425 -14.217 1.00 98.31 297 LEU A N 1
ATOM 2223 C CA . LEU A 1 297 ? -5.218 -26.483 -15.593 1.00 98.31 297 LEU A CA 1
ATOM 2224 C C . LEU A 1 297 ? -3.705 -26.263 -15.684 1.00 98.31 297 LEU A C 1
ATOM 2226 O O . LEU A 1 297 ? -3.044 -26.938 -16.470 1.00 98.31 297 LEU A O 1
ATOM 2230 N N . TYR A 1 298 ? -3.176 -25.326 -14.900 1.00 98.06 298 TYR A N 1
ATOM 2231 C CA . TYR A 1 298 ? -1.818 -24.801 -15.061 1.00 98.06 298 TYR A CA 1
ATOM 2232 C C . TYR A 1 298 ? -1.002 -24.801 -13.762 1.00 98.06 298 TYR A C 1
ATOM 2234 O O . TYR A 1 298 ? 0.219 -24.678 -13.809 1.00 98.06 298 TYR A O 1
ATOM 2242 N N . GLY A 1 299 ? -1.647 -24.985 -12.607 1.00 98.06 299 GLY A N 1
ATOM 2243 C CA . GLY A 1 299 ? -0.990 -24.918 -11.304 1.00 98.06 299 GLY A CA 1
ATOM 2244 C C . GLY A 1 299 ? -0.613 -23.495 -10.883 1.00 98.06 299 GLY A C 1
ATOM 2245 O O . GLY A 1 299 ? -0.838 -22.512 -11.589 1.00 98.06 299 GLY A O 1
ATOM 2246 N N . ALA A 1 300 ? -0.046 -23.379 -9.682 1.00 97.31 300 ALA A N 1
ATOM 2247 C CA . ALA A 1 300 ? 0.504 -22.121 -9.186 1.00 97.31 300 ALA A CA 1
ATOM 2248 C C . ALA A 1 300 ? 1.921 -21.889 -9.735 1.00 97.31 300 ALA A C 1
ATOM 2250 O O . ALA A 1 300 ? 2.693 -22.832 -9.915 1.00 97.31 300 ALA A O 1
ATOM 2251 N N . HIS A 1 301 ? 2.309 -20.628 -9.917 1.00 96.94 301 HIS A N 1
ATOM 2252 C CA . HIS A 1 301 ? 3.635 -20.241 -10.403 1.00 96.94 301 HIS A CA 1
ATOM 2253 C C . HIS A 1 301 ? 4.560 -19.789 -9.263 1.00 96.94 301 HIS A C 1
ATOM 2255 O O . HIS A 1 301 ? 5.359 -18.870 -9.421 1.00 96.94 301 HIS A O 1
ATOM 2261 N N . LYS A 1 302 ? 4.496 -20.457 -8.103 1.00 95.44 302 LYS A N 1
ATOM 2262 C CA . LYS A 1 302 ? 5.270 -20.065 -6.907 1.00 95.44 302 LYS A CA 1
ATOM 2263 C C . LYS A 1 302 ? 6.784 -20.059 -7.103 1.00 95.44 302 LYS A C 1
ATOM 2265 O O . LYS A 1 302 ? 7.490 -19.387 -6.366 1.00 95.44 302 LYS A O 1
ATOM 2270 N N . HIS A 1 303 ? 7.288 -20.770 -8.109 1.00 94.56 303 HIS A N 1
ATOM 2271 C CA . HIS A 1 303 ? 8.703 -20.730 -8.472 1.00 94.56 303 HIS A CA 1
ATOM 2272 C C . HIS A 1 303 ? 9.171 -19.317 -8.873 1.00 94.56 303 HIS A C 1
ATOM 2274 O O . HIS A 1 303 ? 10.323 -18.983 -8.635 1.00 94.56 303 HIS A O 1
ATOM 2280 N N . LEU A 1 304 ? 8.279 -18.464 -9.397 1.00 94.19 304 LEU A N 1
ATOM 2281 C CA . LEU A 1 304 ? 8.582 -17.060 -9.710 1.00 94.19 304 LEU A CA 1
ATOM 2282 C C . LEU A 1 304 ? 8.743 -16.182 -8.462 1.00 94.19 304 LEU A C 1
ATOM 2284 O O . LEU A 1 304 ? 9.293 -15.091 -8.550 1.00 94.19 304 LEU A O 1
ATOM 2288 N N . GLN A 1 305 ? 8.264 -16.645 -7.304 1.00 93.56 305 GLN A N 1
ATOM 2289 C CA . GLN A 1 305 ? 8.399 -15.934 -6.030 1.00 93.56 305 GLN A CA 1
ATOM 2290 C C . GLN A 1 305 ? 9.768 -16.186 -5.370 1.00 93.56 305 GLN A C 1
ATOM 2292 O O . GLN A 1 305 ? 10.062 -15.596 -4.334 1.00 93.56 305 GLN A O 1
ATOM 2297 N N . ALA A 1 306 ? 10.601 -17.055 -5.952 1.00 90.94 306 ALA A N 1
ATOM 2298 C CA . ALA A 1 306 ? 11.965 -17.333 -5.513 1.00 90.94 306 ALA A CA 1
ATOM 2299 C C . ALA A 1 306 ? 12.999 -16.604 -6.393 1.00 90.94 306 ALA A C 1
ATOM 2301 O O . ALA A 1 306 ? 12.672 -16.053 -7.441 1.00 90.94 306 ALA A O 1
ATOM 2302 N N . MET A 1 307 ? 14.263 -16.604 -5.964 1.00 87.62 307 MET A N 1
ATOM 2303 C CA . MET A 1 307 ? 15.370 -15.917 -6.653 1.00 87.62 307 MET A CA 1
ATOM 2304 C C . MET A 1 307 ? 15.795 -16.560 -7.987 1.00 87.62 307 MET A C 1
ATOM 2306 O O . MET A 1 307 ? 16.621 -15.982 -8.692 1.00 87.62 307 MET A O 1
ATOM 2310 N N . GLY A 1 308 ? 15.242 -17.728 -8.332 1.00 80.31 308 GLY A N 1
ATOM 2311 C CA . GLY A 1 308 ? 15.652 -18.556 -9.472 1.00 80.31 308 GLY A CA 1
ATOM 2312 C C . GLY A 1 308 ? 16.016 -19.971 -9.056 1.00 80.31 308 GLY A C 1
ATOM 2313 O O . GLY A 1 308 ? 16.768 -20.116 -8.067 1.00 80.31 308 GLY A O 1
#

Sequence (308 aa):
MLKQVIEMMDLLDDAHITGNRVAAFLKEHGLKEIEVKKITGEKGSTDFIKIKIPGTSGKSSGGAAPTLGVIGRLGGLGARPEQIGLVSDSDGAVTALSVALKLADMQRRGDNLPGDLIVATHICPDAPIKPHKPVPFMGSPVDTEAMNREEVDPEMDALLSIDTTKGNRVANWRGFAITPTVKEGWVLKVSDHLLDIMEWVTGELPKVCPITTQDITPYGNDLDHINSIMQPCIATNSPVVGLAITTQVPVPGCATGASHPLDIEQAARYTVEVAKQFGKGLCSFYDVDEWSTILRLYGAHKHLQAMG

pLDDT: mean 96.69, std 3.12, range [80.31, 98.94]

Foldseek 3Di:
DLVLLVVLQVQQFDLPDALVSLVVVLVVLPFDDKDWDWDAAPQGIKIKIKGKAAAPQEVVVVHDQAEEAQEQDFQAQAAPPVFRTGFLFCLSVSLLSSLSSVQSNCVVVVRGALYMYMGIYIHDHHFHWADDPPAIGTHHSHFLVVVLVRRDDPSHQEYEQEGALAQDQQQQAAAKAK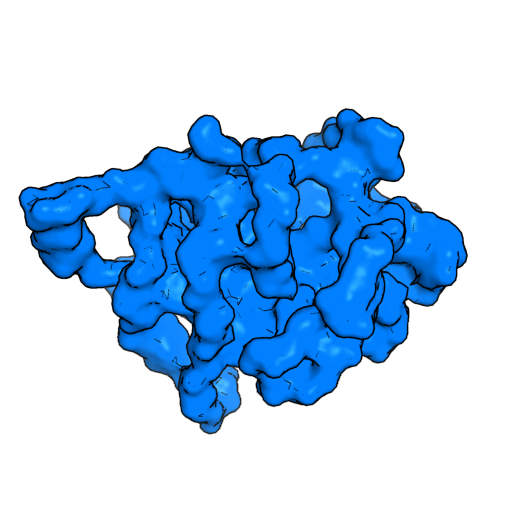EQKAALLDRADAFPLLQVLLCVLPVDGHHYRYFDSQQQADPPLPDDHSDCQNSNRLNDRHIYMYIYRYHNHRDYRNHPPPHDSVSSVSSSVSVNVQSRCSSVVNGDSHDPVVVVVCCVPPRGPSVRSDSD

Solvent-accessible surface area (backbone atoms only — not comparable to full-atom values): 15316 Å² total; per-residue (Å²): 90,56,68,37,34,54,54,37,50,61,62,56,53,34,86,80,50,42,28,66,58,55,49,50,56,44,38,78,48,67,47,77,49,64,51,66,48,79,47,77,37,97,70,39,56,33,17,34,34,39,36,52,44,77,10,81,33,0,53,90,61,74,39,78,27,47,24,38,26,34,30,13,38,64,30,24,34,11,30,42,86,86,30,83,55,41,16,24,18,23,45,8,35,40,23,34,52,20,36,54,50,46,49,27,56,30,44,77,74,71,53,68,43,39,13,22,37,38,34,18,29,64,38,24,36,51,18,48,79,33,93,50,79,88,31,39,35,48,26,50,24,51,58,61,67,58,51,32,62,74,47,54,55,93,77,36,59,32,34,42,23,22,16,46,44,20,38,44,87,78,51,50,42,73,31,57,26,33,35,47,22,29,41,33,56,38,81,45,70,65,31,64,52,57,39,54,50,40,26,71,66,68,76,45,84,65,46,71,35,85,79,55,78,59,33,47,31,50,85,79,60,83,71,77,54,83,58,72,37,40,50,56,37,47,71,42,73,37,44,27,27,28,38,31,34,26,27,67,53,66,42,37,22,58,35,53,85,65,63,54,67,67,32,40,22,52,49,23,47,38,52,51,52,49,48,47,32,32,14,67,71,72,40,52,68,58,61,68,68,59,48,55,48,43,43,73,77,73,46,74,39,54,70,45,34,42,81,117

Secondary structure (DSSP, 8-state):
-HHHHHHHHHHH--TT--HHHHHHHHHHTT--EEEEEEEEETTEEEEEEEEEE--TTBGGGT--BPPEEEEEE-S-S-BTTTB-S-BGGGHHHHHHHHHHHHHHHHHHTT---SS-EEEEEEE-TBPPEEP-SSSPEEP-SS-HHHHHHHH--TT-SEEEEEEETTS-SSS--SEEEEPPPEETTEEPPPPHHHHHHHHHHHSS---B----TGGGS-TTSS---S-GGGGGGGS-SS-EEEEEEE-SS---TT-BT---HHHHHHHHHHHHHHHHHHHTT---SS-HHHHHHHHHHH---GGGGS--

Nearest PDB structures (foldseek):
  4r7m-assembly2_L  TM=5.962E-01  e=2.524E-07  Plasmodium falciparum 3D7
  7t3v-assembly1_F  TM=5.685E-01  e=2.850E-07  Plasmodium falciparum
  4r6t-assembly1_A  TM=5.836E-01  e=8.482E-07  Plasmodium falciparum 3D7
  3kr5-assembly1_E  TM=5.802E-01  e=9.012E-07  Plasmodium falciparum 3D7
  4arf-assembly1_A  TM=5.093E-01  e=1.082E+00  Hathewaya histolytica

Mean predicted aligned error: 2.81 Å

Radius of gyration: 17.75 Å; Cα contacts (8 Å, |Δi|>4): 796; chains: 1; bounding box: 43×46×39 Å